Protein AF-A0A432EN69-F1 (afdb_monomer_lite)

Secondary structure (DSSP, 8-state):
-PPPPEEEEEE-SSEEEEEEE-TTS-EEEEEEEE---EEEETTEEE--HHHHHHHHHHHHHHHHHHS--TTHHHHHHHHH-TTTGGGSHHHHHHHHHHHHHHHHHHHHHHHHS---HHHHHHHHHHHHHHHHHHHHHTTT-HHHHHHHHHHHHHHHHHHHHHHHHHHHHHH-HHHHHHHHHHHHHHHHHHHHTT-S-HHHHHHHHHHHHHHHHHHHHHHHTTT--HHHHHHHHHHHHHHHHHHHHHT-HHHHHHHHHHHHHHHHHHHHHHHIIIIIS-HHHHHHHHHHHHHHHHHHHHHHHHHHHHHHHHT-

pLDDT: mean 85.53, std 11.56, range [39.28, 98.06]

Sequence (312 aa):
MTADPYLAIDQGTHASRAIVFDGSGNTVSLAQREVALRRIKTGRVEQDPDQILASVRECLLSVLANGPVAGSAALVTRVLGAGEYLSTPGGRFAQALLYAPLLVLIGRSALLYAPDAFLYLAVSSAVFLGLRAFSQQHREDKSWNMLADSLAYIAVFYVASSLETIAGPLIGSRFALSVFAITIAALTLDLTHRGDNATLNRIMTLFTGAVVALSFVLSDLGHAPFAAALMSMAAGAGLIGYGWMKKEKALMVFGLAPMGVASYDTVSKLWHFLFSNNWISLAVVGITAIIIASVLERHGAVLKLKLEQWRR

Radius of gyration: 38.29 Å; chains: 1; bounding box: 74×48×124 Å

Structure (mmCIF, N/CA/C/O backbone):
data_AF-A0A432EN69-F1
#
_entry.id   AF-A0A432EN69-F1
#
loop_
_atom_site.group_PDB
_atom_site.id
_atom_site.type_symbol
_atom_site.label_atom_id
_atom_site.label_alt_id
_atom_site.label_comp_id
_atom_site.label_asym_id
_atom_site.label_entity_id
_atom_site.label_seq_id
_atom_site.pdbx_PDB_ins_code
_atom_site.Cartn_x
_atom_site.Cartn_y
_atom_site.Cartn_z
_atom_site.occupancy
_atom_site.B_iso_or_equiv
_atom_site.auth_seq_id
_atom_site.auth_comp_id
_atom_site.auth_asym_id
_atom_site.auth_atom_id
_atom_site.pdbx_PDB_model_num
ATOM 1 N N . MET A 1 1 ? -40.538 -18.888 56.683 1.00 39.28 1 MET A N 1
ATOM 2 C CA . MET A 1 1 ? -39.835 -18.200 55.582 1.00 39.28 1 MET A CA 1
ATOM 3 C C . MET A 1 1 ? -40.678 -18.422 54.341 1.00 39.28 1 MET A C 1
ATOM 5 O O . MET A 1 1 ? -40.852 -19.571 53.961 1.00 39.28 1 MET A O 1
ATOM 9 N N . THR A 1 2 ? -41.326 -17.387 53.812 1.00 50.31 2 THR A N 1
ATOM 10 C CA . THR A 1 2 ? -42.065 -17.496 52.546 1.00 50.31 2 THR A CA 1
ATOM 11 C C . THR A 1 2 ? -41.034 -17.663 51.437 1.00 50.31 2 THR A C 1
ATOM 13 O O . THR A 1 2 ? -40.145 -16.827 51.324 1.00 50.31 2 THR A O 1
ATOM 16 N N . ALA A 1 3 ? -41.088 -18.774 50.708 1.00 60.88 3 ALA A N 1
ATOM 17 C CA . ALA A 1 3 ? -40.151 -19.071 49.631 1.00 60.88 3 ALA A CA 1
ATOM 18 C C . ALA A 1 3 ? -40.163 -17.972 48.555 1.00 60.88 3 ALA A C 1
ATOM 20 O O . ALA A 1 3 ? -41.215 -17.392 48.275 1.00 60.88 3 ALA A O 1
ATOM 21 N N . ASP A 1 4 ? -38.993 -17.698 47.975 1.00 72.50 4 ASP A N 1
ATOM 22 C CA . ASP A 1 4 ? -38.841 -16.681 46.937 1.00 72.50 4 ASP A CA 1
ATOM 23 C C . ASP A 1 4 ? -39.676 -17.046 45.694 1.00 72.50 4 ASP A C 1
ATOM 25 O O . ASP A 1 4 ? -39.704 -18.214 45.294 1.00 72.50 4 ASP A O 1
ATOM 29 N N . PRO A 1 5 ? -40.375 -16.078 45.075 1.00 76.25 5 PRO A N 1
ATOM 30 C CA . PRO A 1 5 ? -41.152 -16.329 43.869 1.00 76.25 5 PRO A CA 1
ATOM 31 C C . PRO A 1 5 ? -40.242 -16.593 42.661 1.00 76.25 5 PRO A C 1
ATOM 33 O O . PRO A 1 5 ? -39.196 -15.962 42.497 1.00 76.25 5 PRO A O 1
ATOM 36 N N . TYR A 1 6 ? -40.678 -17.480 41.767 1.00 80.88 6 TYR A N 1
ATOM 37 C CA . TYR A 1 6 ? -39.967 -17.818 40.531 1.00 80.88 6 TYR A CA 1
ATOM 38 C C . TYR A 1 6 ? -40.603 -17.119 39.333 1.00 80.88 6 TYR A C 1
ATOM 40 O O . TYR A 1 6 ? -41.819 -17.142 39.176 1.00 80.88 6 TYR A O 1
ATOM 48 N N . LEU A 1 7 ? -39.790 -16.537 38.453 1.00 84.75 7 LEU A N 1
ATOM 49 C CA . LEU A 1 7 ? -40.245 -15.942 37.197 1.00 84.75 7 LEU A CA 1
ATOM 50 C C . LEU A 1 7 ? -39.821 -16.827 36.022 1.00 84.75 7 LEU A C 1
ATOM 52 O O . LEU A 1 7 ? -38.630 -17.057 35.817 1.00 84.75 7 LEU A O 1
ATOM 56 N N . ALA A 1 8 ? -40.788 -17.268 35.225 1.00 87.94 8 ALA A N 1
ATOM 57 C CA . ALA A 1 8 ? -40.564 -17.972 33.971 1.00 87.94 8 ALA A CA 1
ATOM 58 C C . ALA A 1 8 ? -40.888 -17.059 32.782 1.00 87.94 8 ALA A C 1
ATOM 60 O O . ALA A 1 8 ? -41.925 -16.392 32.765 1.00 87.94 8 ALA A O 1
ATOM 61 N N . ILE A 1 9 ? -40.011 -17.061 31.778 1.00 92.88 9 ILE A N 1
ATOM 62 C CA . ILE A 1 9 ? -40.254 -16.445 30.472 1.00 92.88 9 ILE A CA 1
ATOM 63 C C . ILE A 1 9 ? -40.457 -17.582 29.476 1.00 92.88 9 ILE A C 1
ATOM 65 O O . ILE A 1 9 ? -39.573 -18.417 29.304 1.00 92.88 9 ILE A O 1
ATOM 69 N N . ASP A 1 10 ? -41.614 -17.598 28.829 1.00 93.69 10 ASP A N 1
ATOM 70 C CA . ASP A 1 10 ? -41.968 -18.576 27.803 1.00 93.69 10 ASP A CA 1
ATOM 71 C C . ASP A 1 10 ? -42.122 -17.835 26.470 1.00 93.69 10 ASP A C 1
ATOM 73 O O . ASP A 1 10 ? -43.083 -17.091 26.256 1.00 93.69 10 ASP A O 1
ATOM 77 N N . GLN A 1 11 ? -41.115 -17.970 25.602 1.00 94.00 11 GLN A N 1
ATOM 78 C CA . GLN A 1 11 ? -41.119 -17.382 24.266 1.00 94.00 11 GLN A CA 1
ATOM 79 C C . GLN A 1 11 ? -41.598 -18.432 23.263 1.00 94.00 11 GLN A C 1
ATOM 81 O O . GLN A 1 11 ? -40.837 -19.282 22.807 1.00 94.00 11 GLN A O 1
ATOM 86 N N . GLY A 1 12 ? -42.882 -18.353 22.922 1.00 90.44 12 GLY A N 1
ATOM 87 C CA . GLY A 1 12 ? -43.515 -19.202 21.924 1.00 90.44 12 GLY A CA 1
ATOM 88 C C . GLY A 1 12 ? -43.522 -18.573 20.531 1.00 90.44 12 GLY A C 1
ATOM 89 O O . GLY A 1 12 ? -43.315 -17.375 20.343 1.00 90.44 12 GLY A O 1
ATOM 90 N N . THR A 1 13 ? -43.853 -19.380 19.524 1.00 87.25 13 THR A N 1
ATOM 91 C CA . THR A 1 13 ? -43.875 -18.954 18.112 1.00 87.25 13 THR A CA 1
ATOM 92 C C . THR A 1 13 ? -44.859 -17.817 17.824 1.00 87.25 13 THR A C 1
ATOM 94 O O . THR A 1 13 ? -44.642 -17.044 16.902 1.00 87.25 13 THR A O 1
ATOM 97 N N . HIS A 1 14 ? -45.937 -17.692 18.597 1.00 89.38 14 HIS A N 1
ATOM 98 C CA . HIS A 1 14 ? -46.982 -16.686 18.364 1.00 89.38 14 HIS A CA 1
ATOM 99 C C . HIS A 1 14 ? -47.111 -15.657 19.485 1.00 89.38 14 HIS A C 1
ATOM 101 O O . HIS A 1 14 ? -47.822 -14.667 19.329 1.00 89.38 14 HIS A O 1
ATOM 107 N N . ALA A 1 15 ? -46.459 -15.887 20.622 1.00 93.50 15 ALA A N 1
ATOM 108 C CA . ALA A 1 15 ? -46.573 -15.014 21.773 1.00 93.50 15 ALA A CA 1
ATOM 109 C C . ALA A 1 15 ? -45.404 -15.203 22.734 1.00 93.50 15 ALA A C 1
ATOM 111 O O . ALA A 1 15 ? -44.900 -16.312 22.910 1.00 93.50 15 ALA A O 1
ATOM 112 N N . SER A 1 16 ? -45.056 -14.117 23.407 1.00 95.69 16 SER A N 1
ATOM 113 C CA . SER A 1 16 ? -44.208 -14.121 24.590 1.00 95.69 16 SER A CA 1
ATOM 114 C C . SER A 1 16 ? -45.084 -14.131 25.835 1.00 95.69 16 SER A C 1
ATOM 116 O O . SER A 1 16 ? -46.144 -13.498 25.867 1.00 95.69 16 SER A O 1
ATOM 118 N N . ARG A 1 17 ? -44.644 -14.845 26.867 1.00 95.31 17 ARG A N 1
ATOM 119 C CA . ARG A 1 17 ? -45.302 -14.915 28.170 1.00 95.31 17 ARG A CA 1
ATOM 120 C C . ARG A 1 17 ? -44.299 -14.698 29.286 1.00 95.31 17 ARG A C 1
ATOM 122 O O . ARG A 1 17 ? -43.148 -15.120 29.197 1.00 95.31 17 ARG A O 1
ATOM 129 N N . ALA A 1 18 ? -44.775 -14.084 30.358 1.00 92.81 18 ALA A N 1
ATOM 130 C CA . ALA A 1 18 ? -44.092 -14.050 31.639 1.00 92.81 18 ALA A CA 1
ATOM 131 C C . ALA A 1 18 ? -45.047 -14.592 32.700 1.00 92.81 18 ALA A C 1
ATOM 133 O O . ALA A 1 18 ? -46.222 -14.217 32.713 1.00 92.81 18 ALA A O 1
ATOM 134 N N . ILE A 1 19 ? -44.556 -15.481 33.560 1.00 90.56 19 ILE A N 1
ATOM 135 C CA . ILE A 1 19 ? -45.350 -16.139 34.599 1.00 90.56 19 ILE A CA 1
ATOM 136 C C . ILE A 1 19 ? -44.567 -16.104 35.907 1.00 90.56 19 ILE A C 1
ATOM 138 O O . ILE A 1 19 ? -43.404 -16.500 35.943 1.00 90.56 19 ILE A O 1
ATOM 142 N N . VAL A 1 20 ? -45.202 -15.634 36.975 1.00 87.00 20 VAL A N 1
ATOM 143 C CA . VAL A 1 20 ? -44.657 -15.649 38.333 1.00 87.00 20 VAL A CA 1
ATOM 144 C C . VAL A 1 20 ? -45.311 -16.788 39.100 1.00 87.00 20 VAL A C 1
ATOM 146 O O . VAL A 1 20 ? -46.539 -16.860 39.153 1.00 87.00 20 VAL A O 1
ATOM 149 N N . PHE A 1 21 ? -44.502 -17.642 39.714 1.00 85.12 21 PHE A N 1
ATOM 150 C CA . PHE A 1 21 ? -44.931 -18.740 40.569 1.00 85.12 21 PHE A CA 1
ATOM 151 C C . PHE A 1 21 ? -44.547 -18.477 42.025 1.00 85.12 21 PHE A C 1
ATOM 153 O O . PHE A 1 21 ? -43.498 -17.888 42.294 1.00 85.12 21 PHE A O 1
ATOM 160 N N . ASP A 1 22 ? -45.373 -18.929 42.966 1.00 83.56 22 ASP A N 1
ATOM 161 C CA . ASP A 1 22 ? -44.978 -19.015 44.372 1.00 83.56 22 ASP A CA 1
ATOM 162 C C . ASP A 1 22 ? -44.059 -20.229 44.609 1.00 83.56 22 ASP A C 1
ATOM 164 O O . ASP A 1 22 ? -43.862 -21.074 43.732 1.00 83.56 22 ASP A O 1
ATOM 168 N N . GLY A 1 23 ? -43.498 -20.350 45.814 1.00 78.31 23 GLY A N 1
ATOM 169 C CA . GLY A 1 23 ? -42.649 -21.495 46.156 1.00 78.31 23 GLY A CA 1
ATOM 170 C C . GLY A 1 23 ? -43.369 -22.844 46.260 1.00 78.31 23 GLY A C 1
ATOM 171 O O . GLY A 1 23 ? -42.707 -23.855 46.470 1.00 78.31 23 GLY A O 1
ATOM 172 N N . SER A 1 24 ? -44.699 -22.877 46.121 1.00 84.44 24 SER A N 1
ATOM 173 C CA . SER A 1 24 ? -45.491 -24.109 45.992 1.00 84.44 24 SER A CA 1
ATOM 174 C C . SER A 1 24 ? -45.801 -24.447 44.525 1.00 84.44 24 SER A C 1
ATOM 176 O O . SER A 1 24 ? -46.437 -25.464 44.257 1.00 84.44 24 SER A O 1
ATOM 178 N N . GLY A 1 25 ? -45.346 -23.620 43.575 1.00 82.81 25 GLY A N 1
ATOM 179 C CA . GLY A 1 25 ? -45.582 -23.787 42.143 1.00 82.81 25 GLY A CA 1
ATOM 180 C C . GLY A 1 25 ? -46.929 -23.247 41.652 1.00 82.81 25 GLY A C 1
ATOM 181 O O . GLY A 1 25 ? -47.278 -23.481 40.494 1.00 82.81 25 GLY A O 1
ATOM 182 N N . ASN A 1 26 ? -47.692 -22.519 42.474 1.00 86.62 26 ASN A N 1
ATOM 183 C CA . ASN A 1 26 ? -48.941 -21.902 42.022 1.00 86.62 26 ASN A CA 1
ATOM 184 C C . ASN A 1 26 ? -48.651 -20.641 41.210 1.00 86.62 26 ASN A C 1
ATOM 186 O O . ASN A 1 26 ? -47.754 -19.870 41.547 1.00 86.62 26 ASN A O 1
ATOM 190 N N . THR A 1 27 ? -49.436 -20.397 40.159 1.00 89.12 27 THR A N 1
ATOM 191 C CA . THR A 1 27 ? -49.326 -19.161 39.373 1.00 89.12 27 THR A CA 1
ATOM 192 C C . THR A 1 27 ? -49.878 -17.975 40.156 1.00 89.12 27 THR A C 1
ATOM 194 O O . THR A 1 27 ? -51.045 -17.953 40.535 1.00 89.12 27 THR A O 1
ATOM 197 N N . VAL A 1 28 ? -49.029 -16.972 40.349 1.00 87.00 28 VAL A N 1
ATOM 198 C CA . VAL A 1 28 ? -49.320 -15.740 41.086 1.00 87.00 28 VAL A CA 1
ATOM 199 C C . VAL A 1 28 ? -49.651 -14.587 40.136 1.00 87.00 28 VAL A C 1
ATOM 201 O O . VAL A 1 28 ? -50.516 -13.770 40.430 1.00 87.00 28 VAL A O 1
ATOM 204 N N . SER A 1 29 ? -48.958 -14.497 39.000 1.00 86.81 29 SER A N 1
ATOM 205 C CA . SER A 1 29 ? -49.166 -13.447 37.996 1.00 86.81 29 SER A CA 1
ATOM 206 C C . SER A 1 29 ? -48.772 -13.963 36.618 1.00 86.81 29 SER A C 1
ATOM 208 O O . SER A 1 29 ? -47.817 -14.729 36.496 1.00 86.81 29 SER A O 1
ATOM 210 N N . LEU A 1 30 ? -49.499 -13.557 35.579 1.00 91.31 30 LEU A N 1
ATOM 211 C CA . LEU A 1 30 ? -49.244 -13.964 34.201 1.00 91.31 30 LEU A CA 1
ATOM 212 C C . LEU A 1 30 ? -49.532 -12.809 33.245 1.00 91.31 30 LEU A C 1
ATOM 214 O O . LEU A 1 30 ? -50.542 -12.120 33.371 1.00 91.31 30 LEU A O 1
ATOM 218 N N . ALA A 1 31 ? -48.659 -12.630 32.259 1.00 92.62 31 ALA A N 1
ATOM 219 C CA . ALA A 1 31 ? -48.874 -11.715 31.150 1.00 92.62 31 ALA A CA 1
ATOM 220 C C . ALA A 1 31 ? -48.469 -12.373 29.835 1.00 92.62 31 ALA A C 1
ATOM 222 O O . ALA A 1 31 ? -47.518 -13.152 29.783 1.00 92.62 31 ALA A O 1
ATOM 223 N N . GLN A 1 32 ? -49.166 -12.010 28.762 1.00 95.38 32 GLN A N 1
ATOM 224 C CA . GLN A 1 32 ? -48.921 -12.509 27.415 1.00 95.38 32 GLN A CA 1
ATOM 225 C C . GLN A 1 32 ? -48.983 -11.359 26.406 1.00 95.38 32 GLN A C 1
ATOM 227 O O . GLN A 1 32 ? -49.851 -10.488 26.503 1.00 95.38 32 GLN A O 1
ATOM 232 N N . ARG A 1 33 ? -48.090 -11.387 25.415 1.00 94.88 33 ARG A N 1
ATOM 233 C CA . ARG A 1 33 ? -48.077 -10.476 24.268 1.00 94.88 33 ARG A CA 1
ATOM 234 C C . ARG A 1 33 ? -47.863 -11.258 22.987 1.00 94.88 33 ARG A C 1
ATOM 236 O O . ARG A 1 33 ? -46.968 -12.093 22.914 1.00 94.88 33 ARG A O 1
ATOM 243 N N . GLU A 1 34 ? -48.698 -10.997 21.992 1.00 94.38 34 GLU A N 1
ATOM 244 C CA . GLU A 1 34 ? -48.578 -11.634 20.684 1.00 94.38 34 GLU A CA 1
ATOM 245 C C . GLU A 1 34 ? -47.365 -11.101 19.922 1.00 94.38 34 GLU A C 1
ATOM 247 O O . GLU A 1 34 ? -47.021 -9.920 20.003 1.00 94.38 34 GLU A O 1
ATOM 252 N N . VAL A 1 35 ? -46.730 -11.987 19.160 1.00 91.94 35 VAL A N 1
ATOM 253 C CA . VAL A 1 35 ? -45.628 -11.655 18.259 1.00 91.94 35 VAL A CA 1
ATOM 254 C C . VAL A 1 35 ? -46.082 -11.964 16.843 1.00 91.94 35 VAL A C 1
ATOM 256 O O . VAL A 1 35 ? -46.512 -13.081 16.541 1.00 91.94 35 VAL A O 1
ATOM 259 N N . ALA A 1 36 ? -45.989 -10.969 15.965 1.00 88.38 36 ALA A N 1
ATOM 260 C CA . ALA A 1 36 ? -46.417 -11.133 14.589 1.00 88.38 36 ALA A CA 1
ATOM 261 C C . ALA A 1 36 ? -45.488 -12.098 13.839 1.00 88.38 36 ALA A C 1
ATOM 263 O O . ALA A 1 36 ? -44.264 -12.065 13.972 1.00 88.38 36 ALA A O 1
ATOM 264 N N . LEU A 1 37 ? -46.088 -12.942 13.001 1.00 88.88 37 LEU A N 1
ATOM 265 C CA 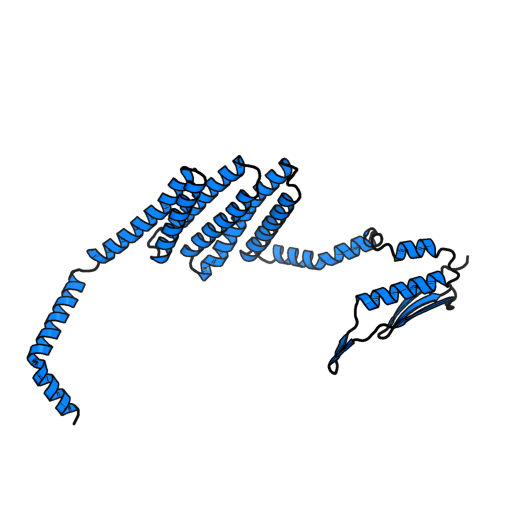. LEU A 1 37 ? -45.360 -13.764 12.044 1.00 88.88 37 LEU A CA 1
ATOM 266 C C . LEU A 1 37 ? -45.382 -13.090 10.679 1.00 88.88 37 LEU A C 1
ATOM 268 O O . LEU A 1 37 ? -46.449 -12.864 10.102 1.00 88.88 37 LEU A O 1
ATOM 272 N N . ARG A 1 38 ? -44.206 -12.847 10.109 1.00 88.38 38 ARG A N 1
ATOM 273 C CA . ARG A 1 38 ? -44.084 -12.361 8.740 1.00 88.38 38 ARG A CA 1
ATOM 274 C C . ARG A 1 38 ? -44.003 -13.548 7.786 1.00 88.38 38 ARG A C 1
ATOM 276 O O . ARG A 1 38 ? -43.014 -14.278 7.753 1.00 88.38 38 ARG A O 1
ATOM 283 N N . ARG A 1 39 ? -45.053 -13.746 6.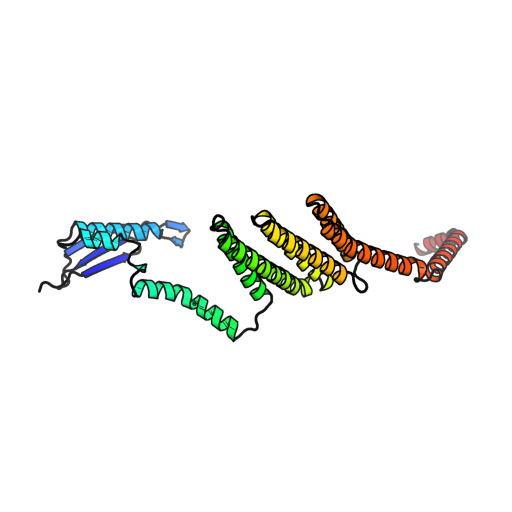986 1.00 88.62 39 ARG A N 1
ATOM 284 C CA . ARG A 1 39 ? -45.093 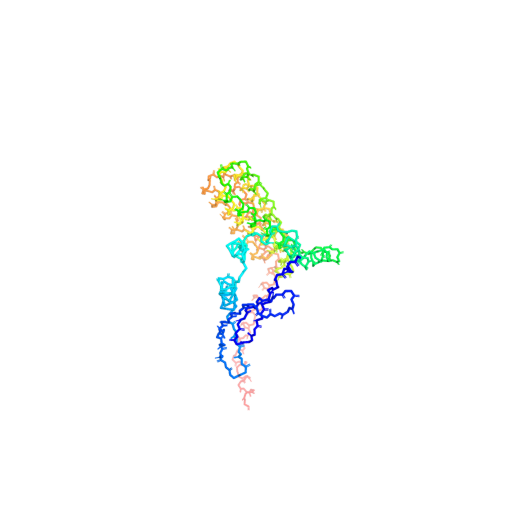-14.766 5.925 1.00 88.62 39 ARG A CA 1
ATOM 285 C C . ARG A 1 39 ? -44.688 -14.122 4.603 1.00 88.62 39 ARG A C 1
ATOM 287 O O . ARG A 1 39 ? -45.418 -13.288 4.083 1.00 88.62 39 ARG A O 1
ATOM 294 N N . ILE A 1 40 ? -43.515 -14.479 4.082 1.00 84.88 40 ILE A N 1
ATOM 295 C CA . ILE A 1 40 ? -42.943 -13.819 2.893 1.00 84.88 40 ILE A CA 1
ATOM 296 C C . ILE A 1 40 ? -43.299 -14.583 1.611 1.00 84.88 40 ILE A C 1
ATOM 298 O O . ILE A 1 40 ? -43.686 -13.980 0.614 1.00 84.88 40 ILE A O 1
ATOM 302 N N . LYS A 1 41 ? -43.168 -15.913 1.629 1.00 82.19 41 LYS A N 1
ATOM 303 C CA . LYS A 1 41 ? -43.501 -16.835 0.527 1.00 82.19 41 LYS A CA 1
ATOM 304 C C . LYS A 1 41 ? -43.973 -18.164 1.117 1.00 82.19 41 LYS A C 1
ATOM 306 O O . LYS A 1 41 ? -43.797 -18.407 2.313 1.00 82.19 41 LYS A O 1
ATOM 311 N N . THR A 1 42 ? -44.541 -19.038 0.293 1.00 82.62 42 THR A N 1
ATOM 312 C CA . THR A 1 42 ? -44.912 -20.403 0.687 1.00 82.62 42 THR A CA 1
ATOM 313 C C . THR A 1 42 ? -43.720 -21.101 1.353 1.00 82.62 42 THR A C 1
ATOM 315 O O . THR A 1 42 ? -42.658 -21.224 0.753 1.00 82.62 42 THR A O 1
ATOM 318 N N . GLY A 1 43 ? -43.877 -21.501 2.619 1.00 85.44 43 GLY A N 1
ATOM 319 C CA . GLY A 1 43 ? -42.843 -22.197 3.396 1.00 85.44 43 GLY A CA 1
ATOM 320 C C . GLY A 1 43 ? -41.821 -21.322 4.141 1.00 85.44 43 GLY A C 1
ATOM 321 O O . GLY A 1 43 ? -41.000 -21.881 4.860 1.00 85.44 43 GLY A O 1
ATOM 322 N N . ARG A 1 44 ? -41.861 -19.983 4.036 1.00 88.00 44 ARG A N 1
ATOM 323 C CA . ARG A 1 44 ? -40.942 -19.087 4.771 1.00 88.00 44 ARG A CA 1
ATOM 324 C C . ARG A 1 44 ? -41.694 -18.182 5.745 1.00 88.00 44 ARG A C 1
ATOM 326 O O . ARG A 1 44 ? -42.485 -17.329 5.330 1.00 88.00 44 ARG A O 1
ATOM 333 N N . VAL A 1 45 ? -41.413 -18.375 7.030 1.00 90.00 45 VAL A N 1
ATOM 334 C CA . VAL A 1 45 ? -41.960 -17.606 8.151 1.00 90.00 45 VAL A CA 1
ATOM 335 C C . VAL A 1 45 ? -40.796 -16.995 8.918 1.00 90.00 45 VAL A C 1
ATOM 337 O O . VAL A 1 45 ? -39.858 -17.704 9.268 1.00 90.00 45 VAL A O 1
ATOM 340 N N . GLU A 1 46 ? -40.858 -15.693 9.159 1.00 91.44 46 GLU A N 1
ATOM 341 C CA . GLU A 1 46 ? -39.859 -14.954 9.931 1.00 91.44 46 GLU A CA 1
ATOM 342 C C . GLU A 1 46 ? -40.532 -14.193 11.072 1.00 91.44 46 GLU A C 1
ATOM 344 O O . GLU A 1 46 ? -41.715 -13.846 10.993 1.00 91.44 46 GLU A O 1
ATOM 349 N N . GLN A 1 47 ? -39.767 -13.926 12.125 1.00 91.31 47 GLN A N 1
ATOM 350 C CA . GLN A 1 47 ? -40.152 -13.057 13.232 1.00 91.31 47 GLN A CA 1
ATOM 351 C C . GLN A 1 47 ? -39.152 -11.913 13.335 1.00 91.31 47 GLN A C 1
ATOM 353 O O . GLN A 1 47 ? -37.969 -12.093 13.047 1.00 91.31 47 GLN A O 1
ATOM 358 N N . ASP A 1 48 ? -39.639 -10.749 13.744 1.00 89.62 48 ASP A N 1
ATOM 359 C CA . ASP A 1 48 ? -38.790 -9.602 14.031 1.00 89.62 48 ASP A CA 1
ATOM 360 C C . ASP A 1 48 ? -38.161 -9.770 15.433 1.00 89.62 48 ASP A C 1
ATOM 362 O O . ASP A 1 48 ? -38.903 -9.865 16.420 1.00 89.62 48 ASP A O 1
ATOM 366 N N . PRO A 1 49 ? -36.819 -9.841 15.554 1.00 89.88 49 PRO A N 1
ATOM 367 C CA . PRO A 1 49 ? -36.152 -9.999 16.845 1.00 89.88 49 PRO A CA 1
ATOM 368 C C . PRO A 1 49 ? -36.410 -8.825 17.799 1.00 89.88 49 PRO A C 1
ATOM 370 O O . PRO A 1 49 ? -36.520 -9.052 19.008 1.00 89.88 49 PRO A O 1
ATOM 373 N N . ASP A 1 50 ? -36.574 -7.601 17.287 1.00 89.06 50 ASP A N 1
ATOM 374 C CA . ASP A 1 50 ? -36.867 -6.430 18.118 1.00 89.06 50 ASP A CA 1
ATOM 375 C C . ASP A 1 50 ? -38.289 -6.513 18.679 1.00 89.06 50 ASP A C 1
ATOM 377 O O . ASP A 1 50 ? -38.520 -6.214 19.854 1.00 89.06 50 ASP A O 1
ATOM 381 N N . GLN A 1 51 ? -39.237 -7.019 17.882 1.00 88.94 51 GLN A N 1
ATOM 382 C CA . GLN A 1 51 ? -40.605 -7.266 18.338 1.00 88.94 51 GLN A CA 1
ATOM 383 C C . GLN A 1 51 ? -40.664 -8.378 19.396 1.00 88.94 51 GLN A C 1
ATOM 385 O O . GLN A 1 51 ? -41.388 -8.243 20.386 1.00 88.94 51 GLN A O 1
ATOM 390 N N . ILE A 1 52 ? -39.893 -9.460 19.228 1.00 91.06 52 ILE A N 1
ATOM 391 C CA . ILE A 1 52 ? -39.791 -10.519 20.244 1.00 91.06 52 ILE A CA 1
ATOM 392 C C . ILE A 1 52 ? -39.277 -9.918 21.555 1.00 91.06 52 ILE A C 1
ATOM 394 O O . ILE A 1 52 ? -39.926 -10.064 22.593 1.00 91.06 52 ILE A O 1
ATOM 398 N N . LEU A 1 53 ? -38.161 -9.188 21.515 1.00 90.31 53 LEU A N 1
ATOM 399 C CA . LEU A 1 53 ? -37.564 -8.605 22.715 1.00 90.31 53 LEU A CA 1
ATOM 400 C C . LEU A 1 53 ? -38.496 -7.588 23.394 1.00 90.31 53 LEU A C 1
ATOM 402 O O . LEU A 1 53 ? -38.632 -7.605 24.622 1.00 90.31 53 LEU A O 1
ATOM 406 N N . ALA A 1 54 ? -39.164 -6.736 22.612 1.00 88.12 54 ALA A N 1
ATOM 407 C CA . ALA A 1 54 ? -40.153 -5.789 23.116 1.00 88.12 54 ALA A CA 1
ATOM 408 C C . ALA A 1 54 ? -41.323 -6.511 23.803 1.00 88.12 54 ALA A C 1
ATOM 410 O O . ALA A 1 54 ? -41.664 -6.178 24.938 1.00 88.12 54 ALA A O 1
ATOM 411 N N . SER A 1 55 ? -41.868 -7.561 23.178 1.00 92.88 55 SER A N 1
ATOM 412 C CA . SER A 1 55 ? -42.992 -8.327 23.732 1.00 92.88 55 SER A CA 1
ATOM 413 C C . SER A 1 55 ? -42.646 -9.017 25.060 1.00 92.88 55 SER A C 1
ATOM 415 O O . SER A 1 55 ? -43.446 -8.988 25.995 1.00 92.88 55 SER A O 1
ATOM 417 N N . VAL A 1 56 ? -41.431 -9.569 25.192 1.00 91.25 56 VAL A N 1
ATOM 418 C CA . VAL A 1 56 ? -40.940 -10.152 26.452 1.00 91.25 56 VAL A CA 1
ATOM 419 C C . VAL A 1 56 ? -40.826 -9.075 27.530 1.00 91.25 56 VAL A C 1
ATOM 421 O O . VAL A 1 56 ? -41.308 -9.276 28.645 1.00 91.25 56 VAL A O 1
ATOM 424 N N . ARG A 1 57 ? -40.240 -7.912 27.210 1.00 88.56 57 ARG A N 1
ATOM 425 C CA . ARG A 1 57 ? -40.128 -6.788 28.157 1.00 88.56 57 ARG A CA 1
ATOM 426 C C . ARG A 1 57 ? -41.493 -6.305 28.634 1.00 88.56 57 ARG A C 1
ATOM 428 O O . ARG A 1 57 ? -41.672 -6.092 29.829 1.00 88.56 57 ARG A O 1
ATOM 435 N N . GLU A 1 58 ? -42.460 -6.176 27.736 1.00 88.19 58 GLU A N 1
ATOM 436 C CA . GLU A 1 58 ? -43.822 -5.786 28.097 1.00 88.19 58 GLU A CA 1
ATOM 437 C C . GLU A 1 58 ? -44.504 -6.808 29.011 1.00 88.19 58 GLU A C 1
ATOM 439 O O . GLU A 1 58 ? -45.137 -6.419 29.997 1.00 88.19 58 GLU A O 1
ATOM 444 N N . CYS A 1 59 ? -44.361 -8.106 28.724 1.00 90.69 59 CYS A N 1
ATOM 445 C CA . CYS A 1 59 ? -44.868 -9.169 29.592 1.00 90.69 59 CYS A CA 1
ATOM 446 C C . CYS A 1 59 ? -44.252 -9.087 30.989 1.00 90.69 59 CYS A C 1
ATOM 448 O O . CYS A 1 59 ? -44.984 -9.140 31.975 1.00 90.69 59 CYS A O 1
ATOM 450 N N . LEU A 1 60 ? -42.932 -8.905 31.071 1.00 87.81 60 LEU A N 1
ATOM 451 C CA . LEU A 1 60 ? -42.203 -8.758 32.331 1.00 87.81 60 LEU A CA 1
ATOM 452 C C . LEU A 1 60 ? -42.705 -7.564 33.145 1.00 87.81 60 LEU A C 1
ATOM 454 O O . LEU A 1 60 ? -43.040 -7.717 34.317 1.00 87.81 60 LEU A O 1
ATOM 458 N N . LEU A 1 61 ? -42.817 -6.391 32.520 1.00 85.12 61 LEU A N 1
ATOM 459 C CA . LEU A 1 61 ? -43.347 -5.198 33.182 1.00 85.12 61 LEU A CA 1
ATOM 460 C C . LEU A 1 61 ? -44.781 -5.418 33.672 1.00 85.12 61 LEU A C 1
ATOM 462 O O . LEU A 1 61 ? -45.116 -5.022 34.785 1.00 85.12 61 LEU A O 1
ATOM 466 N N . SER A 1 62 ? -45.602 -6.104 32.877 1.00 85.50 62 SER A N 1
ATOM 467 C CA . SER A 1 62 ? -46.999 -6.385 33.216 1.00 85.50 62 SER A CA 1
ATOM 468 C C . SER A 1 62 ? -47.131 -7.329 34.417 1.00 85.50 62 SER A C 1
ATOM 470 O O . SER A 1 62 ? -47.929 -7.054 35.312 1.00 85.50 62 SER A O 1
ATOM 472 N N . VAL A 1 63 ? -46.343 -8.411 34.497 1.00 85.81 63 VAL A N 1
ATOM 473 C CA . VAL A 1 63 ? -46.403 -9.308 35.670 1.00 85.81 63 VAL A CA 1
ATOM 474 C C . VAL A 1 63 ? -45.829 -8.677 36.931 1.00 85.81 63 VAL A C 1
ATOM 476 O O . VAL A 1 63 ? -46.337 -8.951 38.017 1.00 85.81 63 VAL A O 1
ATOM 479 N N . LEU A 1 64 ? -44.815 -7.816 36.798 1.00 78.31 64 LEU A N 1
ATOM 480 C CA . LEU A 1 64 ? -44.209 -7.099 37.924 1.00 78.31 64 LEU A CA 1
ATOM 481 C C . LEU A 1 64 ? -45.105 -5.971 38.451 1.00 78.31 64 LEU A C 1
ATOM 483 O O . LEU A 1 64 ? -45.085 -5.700 39.651 1.00 78.31 64 LEU A O 1
ATOM 487 N N . ALA A 1 65 ? -45.898 -5.339 37.581 1.00 75.94 65 ALA A N 1
ATOM 488 C CA . ALA A 1 65 ? -46.885 -4.334 37.969 1.00 75.94 65 ALA A CA 1
ATOM 489 C C . ALA A 1 65 ? -48.113 -4.948 38.663 1.00 75.94 65 ALA A C 1
ATOM 491 O O . ALA A 1 65 ? -48.650 -4.350 39.590 1.00 75.94 65 ALA A O 1
ATOM 492 N N . ASN A 1 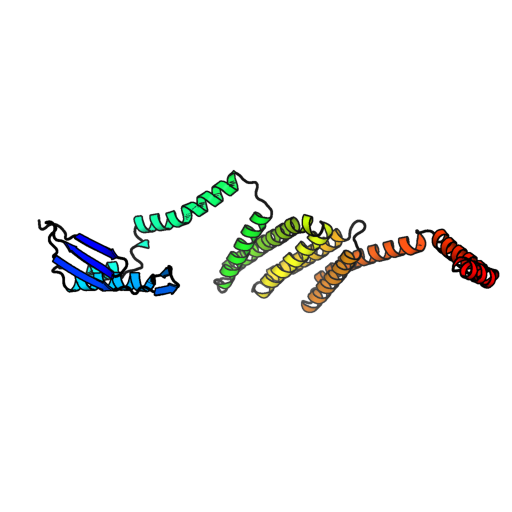66 ? -48.542 -6.138 38.228 1.00 71.38 66 ASN A N 1
ATOM 493 C CA . ASN A 1 66 ? -49.781 -6.768 38.699 1.00 71.38 66 ASN A CA 1
ATOM 494 C C . ASN A 1 66 ? -49.573 -7.831 39.794 1.00 71.38 66 ASN A C 1
ATOM 496 O O . ASN A 1 66 ? -50.543 -8.300 40.383 1.00 71.38 66 ASN A O 1
ATOM 500 N N . GLY A 1 67 ? -48.332 -8.257 40.047 1.00 65.75 67 GLY A N 1
ATOM 501 C CA . GLY A 1 67 ? -48.014 -9.285 41.039 1.00 65.75 67 GLY A CA 1
ATOM 502 C C . GLY A 1 67 ? -47.812 -8.726 42.458 1.00 65.75 67 GLY A C 1
ATOM 503 O O . GLY A 1 67 ? -47.373 -7.589 42.614 1.00 65.75 67 GLY A O 1
ATOM 504 N N . PRO A 1 68 ? -48.020 -9.536 43.513 1.00 58.62 68 PRO A N 1
ATOM 505 C CA . PRO A 1 68 ? -47.821 -9.167 44.920 1.00 58.62 68 PRO A CA 1
ATOM 506 C C . PRO A 1 68 ? -46.335 -9.094 45.325 1.00 58.62 68 PRO A C 1
ATOM 508 O O . PRO A 1 68 ? -45.992 -9.227 46.499 1.00 58.62 68 PRO A O 1
ATOM 511 N N . VAL A 1 69 ? -45.426 -8.909 44.363 1.00 59.19 69 VAL A N 1
ATOM 512 C CA . VAL A 1 69 ? -43.981 -8.902 44.599 1.00 59.19 69 VAL A CA 1
ATOM 513 C C . VAL A 1 69 ? -43.600 -7.541 45.179 1.00 59.19 69 VAL A C 1
ATOM 515 O O . VAL A 1 69 ? -43.244 -6.615 44.457 1.00 59.19 69 VAL A O 1
ATOM 518 N N . ALA A 1 70 ? -43.708 -7.400 46.500 1.00 48.59 70 ALA A N 1
ATOM 519 C CA . ALA A 1 70 ? -43.232 -6.237 47.243 1.00 48.59 70 ALA A CA 1
ATOM 520 C C . ALA A 1 70 ? -41.730 -6.015 46.951 1.00 48.59 70 ALA A C 1
ATOM 522 O O . ALA A 1 70 ? -40.864 -6.661 47.532 1.00 48.59 70 ALA A O 1
ATOM 523 N N . GLY A 1 71 ? -41.433 -5.152 45.975 1.00 53.78 71 GLY A N 1
ATOM 524 C CA . GLY A 1 71 ? -40.092 -4.963 45.407 1.00 53.78 71 GLY A CA 1
ATOM 525 C C . GLY A 1 71 ? -40.061 -4.571 43.920 1.00 53.78 71 GLY A C 1
ATOM 526 O O . GLY A 1 71 ? -38.980 -4.296 43.392 1.00 53.78 71 GLY A O 1
ATOM 527 N N . SER A 1 72 ? -41.222 -4.502 43.251 1.00 53.09 72 SER A N 1
ATOM 528 C CA . SER A 1 72 ? -41.378 -4.296 41.800 1.00 53.09 72 SER A CA 1
ATOM 529 C C . SER A 1 72 ? -40.547 -3.155 41.203 1.00 53.09 72 SER A C 1
ATOM 531 O O . SER A 1 72 ? -40.037 -3.303 40.100 1.00 53.09 72 SER A O 1
ATOM 533 N N . ALA A 1 73 ? -40.331 -2.043 41.913 1.00 50.06 73 ALA A N 1
ATOM 534 C CA . ALA A 1 73 ? -39.565 -0.916 41.374 1.00 50.06 73 ALA A CA 1
ATOM 535 C C . ALA A 1 73 ? -38.063 -1.224 41.203 1.00 50.06 73 ALA A C 1
ATOM 537 O O . ALA A 1 73 ? -37.487 -0.910 40.168 1.00 50.06 73 ALA A O 1
ATOM 538 N N . ALA A 1 74 ? -37.416 -1.873 42.177 1.00 50.25 74 ALA A N 1
ATOM 539 C CA . ALA A 1 74 ? -35.976 -2.152 42.114 1.00 50.25 74 ALA A CA 1
ATOM 540 C C . ALA A 1 74 ? -35.636 -3.256 41.097 1.00 50.25 74 ALA A C 1
ATOM 542 O O . ALA A 1 74 ? -34.603 -3.195 40.425 1.00 50.25 74 ALA A O 1
ATOM 543 N N . LEU A 1 75 ? -36.522 -4.246 40.950 1.00 53.59 75 LEU A N 1
ATOM 544 C CA . LEU A 1 75 ? -36.353 -5.331 39.984 1.00 53.59 75 LEU A CA 1
ATOM 545 C C . LEU A 1 75 ? -36.615 -4.855 38.546 1.00 53.59 75 LEU A C 1
ATOM 547 O O . LEU A 1 75 ? -35.847 -5.199 37.651 1.00 53.59 75 LEU A O 1
ATOM 551 N N . VAL A 1 76 ? -37.631 -4.007 38.330 1.00 54.69 76 VAL A N 1
ATOM 552 C CA . VAL A 1 76 ? -37.894 -3.371 37.026 1.00 54.69 76 VAL A CA 1
ATOM 553 C C . VAL A 1 76 ? -36.706 -2.509 36.590 1.00 54.69 76 VAL A C 1
ATOM 555 O O . VAL A 1 76 ? -36.267 -2.621 35.447 1.00 54.69 76 VAL A O 1
ATOM 558 N N . THR A 1 77 ? -36.117 -1.726 37.499 1.00 53.78 77 THR A N 1
ATOM 559 C CA . THR A 1 77 ? -34.922 -0.920 37.197 1.00 53.78 77 THR A CA 1
ATOM 560 C C . THR A 1 77 ? -33.712 -1.791 36.835 1.00 53.78 77 THR A C 1
ATOM 562 O O . THR A 1 77 ? -32.984 -1.456 35.905 1.00 53.78 77 THR A O 1
ATOM 565 N N . ARG A 1 78 ? -33.530 -2.952 37.484 1.00 55.12 78 ARG A N 1
ATOM 566 C CA . ARG A 1 78 ? -32.471 -3.922 37.132 1.00 55.12 78 ARG A CA 1
ATOM 567 C C . ARG A 1 78 ? -32.699 -4.629 35.796 1.00 55.12 78 ARG A C 1
ATOM 569 O O . ARG A 1 78 ? -31.745 -4.852 35.062 1.00 55.12 78 ARG A O 1
ATOM 576 N N . VAL A 1 79 ? -33.944 -4.977 35.468 1.00 55.78 79 VAL A N 1
ATOM 577 C CA . VAL A 1 79 ? -34.297 -5.642 34.198 1.00 55.78 79 VAL A CA 1
ATOM 578 C C . VAL A 1 79 ? -34.199 -4.675 33.010 1.00 55.78 79 VAL A C 1
ATOM 580 O O . VAL A 1 79 ? -33.803 -5.076 31.917 1.00 55.78 79 VAL A O 1
ATOM 583 N N . LEU A 1 80 ? -34.527 -3.395 33.214 1.00 57.34 80 LEU A N 1
ATOM 584 C CA . LEU A 1 80 ? -34.413 -2.348 32.193 1.00 57.34 80 LEU A CA 1
ATOM 585 C C . LEU A 1 80 ? -33.005 -1.733 32.102 1.00 57.34 80 LEU A C 1
ATOM 587 O O . LEU A 1 80 ? -32.672 -1.118 31.087 1.00 57.34 80 LEU A O 1
ATOM 591 N N . GLY A 1 81 ? -32.166 -1.924 33.122 1.00 57.72 81 GLY A N 1
ATOM 592 C CA . GLY A 1 81 ? -30.770 -1.497 33.165 1.00 57.72 81 GLY A CA 1
ATOM 593 C C . GLY A 1 81 ? -29.883 -2.329 32.239 1.00 57.72 81 GLY A C 1
ATOM 594 O O . GLY A 1 81 ? -29.085 -3.143 32.694 1.00 57.72 81 GLY A O 1
ATOM 595 N N . ALA A 1 82 ? -29.982 -2.093 30.930 1.00 53.38 82 ALA A N 1
ATOM 596 C CA . ALA A 1 82 ? -29.205 -2.767 29.883 1.00 53.38 82 ALA A CA 1
ATOM 597 C C . ALA A 1 82 ? -27.666 -2.692 30.060 1.00 53.38 82 ALA A C 1
ATOM 599 O O . ALA A 1 82 ? -26.938 -3.385 29.356 1.00 53.38 82 ALA A O 1
ATOM 600 N N . GLY A 1 83 ? -27.161 -1.880 30.997 1.00 53.62 83 GLY A N 1
ATOM 601 C CA . GLY A 1 83 ? -25.733 -1.728 31.290 1.00 53.62 83 GLY A CA 1
ATOM 602 C C . GLY A 1 83 ? -25.185 -2.580 32.444 1.00 53.62 83 GLY A C 1
ATOM 603 O O . GLY A 1 83 ? -23.985 -2.843 32.463 1.00 53.62 83 GLY A O 1
ATOM 604 N N . GLU A 1 84 ? -26.009 -3.042 33.394 1.00 55.62 84 GLU A N 1
ATOM 605 C CA . GLU A 1 84 ? -25.495 -3.730 34.598 1.00 55.62 84 GLU A CA 1
ATOM 606 C C . GLU A 1 84 ? -25.210 -5.223 34.380 1.00 55.62 84 GLU A C 1
ATOM 608 O O . GLU A 1 84 ? -24.368 -5.803 35.060 1.00 55.62 84 GLU A O 1
ATOM 613 N N . TYR A 1 85 ? -25.849 -5.877 33.406 1.00 56.19 85 TYR A N 1
ATOM 614 C CA . TYR A 1 85 ? -25.637 -7.315 33.193 1.00 56.19 85 TYR A CA 1
ATOM 615 C C . TYR A 1 85 ? -24.219 -7.627 32.681 1.00 56.19 85 TYR A C 1
ATOM 617 O O . TYR A 1 85 ? -23.619 -8.628 33.079 1.00 56.19 85 TYR A O 1
ATOM 625 N N . LEU A 1 86 ? -23.649 -6.730 31.866 1.00 58.56 86 LEU A N 1
ATOM 626 C CA . LEU A 1 86 ? -22.285 -6.828 31.330 1.00 58.56 86 LEU A CA 1
ATOM 627 C C . LEU A 1 86 ? -21.195 -6.582 32.386 1.00 58.56 86 LEU A C 1
ATOM 629 O O . LEU A 1 86 ? -20.057 -7.000 32.185 1.00 58.56 86 LEU A O 1
ATOM 633 N N . SER A 1 87 ? -21.514 -5.925 33.507 1.00 63.25 87 SER A N 1
ATOM 634 C CA . SER A 1 87 ? -20.548 -5.675 34.586 1.00 63.25 87 SER A CA 1
ATOM 635 C C . SER A 1 87 ? -20.456 -6.828 35.591 1.00 63.25 87 SER A C 1
ATOM 637 O O . SER A 1 87 ? -19.509 -6.879 36.379 1.00 63.25 87 SER A O 1
ATOM 639 N N . THR A 1 88 ? -21.379 -7.796 35.537 1.00 81.12 88 THR A N 1
ATOM 640 C CA . THR A 1 88 ? -21.304 -9.011 36.358 1.00 81.12 88 THR A CA 1
ATOM 641 C C . THR A 1 88 ? -20.159 -9.930 35.902 1.00 81.12 88 THR A C 1
ATOM 643 O O . THR A 1 88 ? -19.825 -9.962 34.713 1.00 81.12 88 THR A O 1
ATOM 646 N N . PRO A 1 89 ? -19.566 -10.739 36.804 1.00 78.00 89 PRO A N 1
ATOM 647 C CA . PRO A 1 89 ? -18.551 -11.726 36.426 1.00 78.00 89 PRO A CA 1
ATOM 648 C C . PRO A 1 89 ? -19.030 -12.690 35.328 1.00 78.00 89 PRO A C 1
ATOM 650 O O . PRO A 1 89 ? -18.266 -13.016 34.424 1.00 78.00 89 PRO A O 1
ATOM 653 N N . GLY A 1 90 ? -20.309 -13.086 35.365 1.00 78.94 90 GLY A N 1
ATOM 654 C CA . GLY A 1 90 ? -20.933 -13.931 34.342 1.00 78.94 90 GLY A CA 1
ATOM 655 C C . GLY A 1 90 ? -21.115 -13.223 32.996 1.00 78.94 90 GLY A C 1
ATOM 656 O O . GLY A 1 90 ? -20.834 -13.813 31.956 1.00 78.94 90 GLY A O 1
ATOM 657 N N . GLY A 1 91 ? -21.505 -11.945 33.000 1.00 78.06 91 GLY A N 1
ATOM 658 C CA . GLY A 1 91 ? -21.602 -11.128 31.787 1.00 78.06 91 GLY A CA 1
ATOM 659 C C . GLY A 1 91 ? -20.245 -10.892 31.125 1.00 78.06 91 GLY A C 1
ATOM 660 O O . GLY A 1 91 ? -20.106 -11.089 29.920 1.00 78.06 91 GLY A O 1
ATOM 661 N N . ARG A 1 92 ? -19.214 -10.573 31.918 1.00 79.00 92 ARG A N 1
ATOM 662 C CA . ARG A 1 92 ? -17.826 -10.468 31.437 1.00 79.00 92 ARG A CA 1
ATOM 663 C C . ARG A 1 92 ? -17.306 -11.791 30.882 1.00 79.00 92 ARG A C 1
ATOM 665 O O . ARG A 1 92 ? -16.625 -11.787 29.862 1.00 79.00 92 ARG A O 1
ATOM 672 N N . PHE A 1 93 ? -17.647 -12.913 31.518 1.00 83.81 93 PHE A N 1
ATOM 673 C CA . PHE A 1 93 ? -17.305 -14.243 31.015 1.00 83.81 93 PHE A CA 1
ATOM 674 C C . PHE A 1 93 ? -17.991 -14.536 29.676 1.00 83.81 93 PHE A C 1
ATOM 676 O O . PHE A 1 93 ? -17.316 -14.930 28.731 1.00 83.81 93 PHE A O 1
ATOM 683 N N . ALA A 1 94 ? -19.296 -14.276 29.555 1.00 81.19 94 ALA A N 1
ATOM 684 C CA . ALA A 1 94 ? -20.028 -14.437 28.298 1.00 81.19 94 ALA A CA 1
ATOM 685 C C . ALA A 1 94 ? -19.459 -13.539 27.184 1.00 81.19 94 ALA A C 1
ATOM 687 O O . ALA A 1 94 ? -19.311 -13.977 26.043 1.00 81.19 94 ALA A O 1
ATOM 688 N N . GLN A 1 95 ? -19.064 -12.309 27.524 1.00 81.12 95 GLN A N 1
ATOM 689 C CA . GLN A 1 95 ? -18.430 -11.386 26.588 1.00 81.12 95 GLN A CA 1
ATOM 690 C C . GLN A 1 95 ? -17.031 -11.855 26.165 1.00 81.12 95 GLN A C 1
ATOM 692 O O . GLN A 1 95 ? -16.696 -11.792 24.986 1.00 81.12 95 GLN A O 1
ATOM 697 N N . ALA A 1 96 ? -16.226 -12.378 27.089 1.00 82.69 96 ALA A N 1
ATOM 698 C CA . ALA A 1 96 ? -14.937 -12.985 26.763 1.00 82.69 96 ALA A CA 1
ATOM 699 C C . ALA A 1 96 ? -15.108 -14.237 25.883 1.00 82.69 96 ALA A C 1
ATOM 701 O O . ALA A 1 96 ? -14.336 -14.450 24.946 1.00 82.69 96 ALA A O 1
ATOM 702 N N . LEU A 1 97 ? -16.153 -15.031 26.135 1.00 88.06 97 LEU A N 1
ATOM 703 C CA . LEU A 1 97 ? -16.460 -16.244 25.382 1.00 88.06 97 LEU A CA 1
ATOM 704 C C . LEU A 1 97 ? -16.828 -15.948 23.919 1.00 88.06 97 LEU A C 1
ATOM 706 O O . LEU A 1 97 ? -16.494 -16.749 23.051 1.00 88.06 97 LEU A O 1
ATOM 710 N N . LEU A 1 98 ? -17.417 -14.782 23.617 1.00 85.94 98 LEU A N 1
ATOM 711 C CA . LEU A 1 98 ? -17.653 -14.331 22.233 1.00 85.94 98 LEU A CA 1
ATOM 712 C C . LEU A 1 98 ? -16.351 -14.187 21.431 1.00 85.94 98 LEU A C 1
ATOM 714 O O . LEU A 1 98 ? -16.345 -14.408 20.221 1.00 85.94 98 LEU A O 1
ATOM 718 N N . TYR A 1 99 ? -15.241 -13.859 22.095 1.00 88.06 99 TYR A N 1
ATOM 719 C CA . TYR A 1 99 ? -13.928 -13.741 21.458 1.00 88.06 99 TYR A CA 1
ATOM 720 C C . TYR A 1 99 ? -13.124 -15.045 21.486 1.00 88.06 99 TYR A C 1
ATOM 722 O O . TYR A 1 99 ? -12.128 -15.150 20.772 1.00 88.06 99 TYR A O 1
ATOM 730 N N . ALA A 1 100 ? -13.540 -16.059 22.251 1.00 87.50 100 ALA A N 1
ATOM 731 C CA . ALA A 1 100 ? -12.809 -17.321 22.354 1.00 87.50 100 ALA A CA 1
ATOM 732 C C . ALA A 1 100 ? -12.620 -18.032 20.995 1.00 87.50 100 ALA A C 1
ATOM 734 O O . ALA A 1 100 ? -11.491 -18.437 20.714 1.00 87.50 100 ALA A O 1
ATOM 735 N N . PRO A 1 101 ? -13.628 -18.126 20.097 1.00 86.06 101 PRO A N 1
ATOM 736 C CA . PRO A 1 101 ? -13.429 -18.706 18.767 1.00 86.06 101 PRO A CA 1
ATOM 737 C C . PRO A 1 101 ? -12.393 -17.944 17.935 1.00 86.06 101 PRO A C 1
ATOM 739 O O . PRO A 1 101 ? -11.565 -18.563 17.273 1.00 86.06 101 PRO A O 1
ATOM 742 N N . LEU A 1 102 ? -12.399 -16.608 18.009 1.00 80.69 102 LEU A N 1
ATOM 743 C CA . LEU A 1 102 ? -11.423 -15.753 17.330 1.00 80.69 102 LEU A CA 1
ATOM 744 C C . LEU A 1 102 ? -10.013 -15.969 17.886 1.00 80.69 102 LEU A C 1
ATOM 746 O O . LEU A 1 102 ? -9.077 -16.147 17.112 1.00 80.69 102 LEU A O 1
ATOM 750 N N . LEU A 1 103 ? -9.859 -16.017 19.211 1.00 81.75 103 LEU A N 1
ATOM 751 C CA . LEU A 1 103 ? -8.572 -16.262 19.868 1.00 81.75 103 LEU A CA 1
ATOM 752 C C . LEU A 1 103 ? -8.015 -17.651 19.539 1.00 81.75 103 LEU A C 1
ATOM 754 O O . LEU A 1 103 ? -6.825 -17.777 19.257 1.00 81.75 103 LEU A O 1
ATOM 758 N N . VAL A 1 104 ? -8.866 -18.681 19.515 1.00 83.31 104 VAL A N 1
ATOM 759 C CA . VAL A 1 104 ? -8.477 -20.035 19.095 1.00 83.31 104 VAL A CA 1
ATOM 760 C C . VAL A 1 104 ? -8.067 -20.044 17.626 1.00 83.31 104 VAL A C 1
ATOM 762 O O . VAL A 1 104 ? -7.055 -20.654 17.289 1.00 83.31 104 VAL A O 1
ATOM 765 N N . LEU A 1 105 ? -8.801 -19.353 16.750 1.00 80.38 105 LEU A N 1
ATOM 766 C CA . LEU A 1 105 ? -8.468 -19.282 15.328 1.00 80.38 105 LEU A CA 1
ATOM 767 C C . LEU A 1 105 ? -7.131 -18.563 15.101 1.00 80.38 105 LEU A C 1
ATOM 769 O O . LEU A 1 105 ? -6.301 -19.064 14.345 1.00 80.38 105 LEU A O 1
ATOM 773 N N . ILE A 1 106 ? -6.892 -17.443 15.791 1.00 78.88 106 ILE A N 1
ATOM 774 C CA . ILE A 1 106 ? -5.631 -16.688 15.736 1.00 78.88 106 ILE A CA 1
ATOM 775 C C . ILE A 1 106 ? -4.477 -17.533 16.281 1.00 78.88 106 ILE A C 1
ATOM 777 O O . ILE A 1 106 ? -3.468 -17.686 15.599 1.00 78.88 106 ILE A O 1
ATOM 781 N N . GLY A 1 107 ? -4.629 -18.126 17.469 1.00 77.94 107 GLY A N 1
ATOM 782 C CA . GLY A 1 107 ? -3.591 -18.948 18.097 1.00 77.94 107 GLY A CA 1
ATOM 783 C C . GLY A 1 107 ? -3.260 -20.191 17.275 1.00 77.94 107 GLY A C 1
ATOM 784 O O . GLY A 1 107 ? -2.091 -20.489 17.040 1.00 77.94 107 GLY A O 1
ATOM 785 N N . ARG A 1 108 ? -4.284 -20.874 16.751 1.00 78.44 108 ARG A N 1
ATOM 786 C CA . ARG A 1 108 ? -4.109 -21.999 15.828 1.00 78.44 108 ARG A CA 1
ATOM 787 C C . ARG A 1 108 ? -3.397 -21.561 14.550 1.00 78.44 108 ARG A C 1
ATOM 789 O O . ARG A 1 108 ? -2.509 -22.272 14.092 1.00 78.44 108 ARG A O 1
ATOM 796 N N . SER A 1 109 ? -3.775 -20.418 13.981 1.00 71.12 109 SER A N 1
ATOM 797 C CA . SER A 1 109 ? -3.174 -19.921 12.740 1.00 71.12 109 SER A CA 1
ATOM 798 C C . SER A 1 109 ? -1.710 -19.533 12.945 1.00 71.12 109 SER A C 1
ATOM 800 O O . SER A 1 109 ? -0.865 -19.949 12.167 1.00 71.12 109 SER A O 1
ATOM 802 N N . ALA A 1 110 ? -1.391 -18.831 14.033 1.00 72.00 110 ALA A N 1
ATOM 803 C CA . ALA A 1 110 ? -0.031 -18.395 14.347 1.00 72.00 110 ALA A CA 1
ATOM 804 C C . ALA A 1 110 ? 0.921 -19.546 14.719 1.00 72.00 110 ALA A C 1
ATOM 806 O O . ALA A 1 110 ? 2.117 -19.450 14.466 1.00 72.00 110 ALA A O 1
ATOM 807 N N . LEU A 1 111 ? 0.410 -20.622 15.333 1.00 75.88 111 LEU A N 1
ATOM 808 C CA . LEU A 1 111 ? 1.228 -21.772 15.737 1.00 75.88 111 LEU A CA 1
ATOM 809 C C . LEU A 1 111 ? 1.402 -22.815 14.629 1.00 75.88 111 LEU A C 1
ATOM 811 O O . LEU A 1 111 ? 2.423 -23.496 14.602 1.00 75.88 111 LEU A O 1
ATOM 815 N N . LEU A 1 112 ? 0.407 -22.984 13.752 1.00 74.69 112 LEU A N 1
ATOM 816 C CA . LEU A 1 112 ? 0.413 -24.049 12.739 1.00 74.69 112 LEU A CA 1
ATOM 817 C C . LEU A 1 112 ? 0.760 -23.564 11.331 1.00 74.69 112 LEU A C 1
ATOM 819 O O . LEU A 1 112 ? 1.127 -24.390 10.496 1.00 74.69 112 LEU A O 1
ATOM 823 N N . TYR A 1 113 ? 0.642 -22.266 11.051 1.00 70.31 113 TYR A N 1
ATOM 824 C CA . TYR A 1 113 ? 0.925 -21.702 9.736 1.00 70.31 113 TYR A CA 1
ATOM 825 C C . TYR A 1 113 ? 2.047 -20.678 9.838 1.00 70.31 113 TYR A C 1
ATOM 827 O O . TYR A 1 113 ? 2.063 -19.826 10.725 1.00 70.31 113 TYR A O 1
ATOM 835 N N . ALA A 1 114 ? 2.991 -20.755 8.899 1.00 77.25 114 ALA A N 1
ATOM 836 C CA . ALA A 1 114 ? 3.956 -19.686 8.726 1.00 77.25 114 ALA A CA 1
ATOM 837 C C . ALA A 1 114 ? 3.200 -18.412 8.306 1.00 77.25 114 ALA A C 1
ATOM 839 O O . ALA A 1 114 ? 2.331 -18.495 7.433 1.00 77.25 114 ALA A O 1
ATOM 840 N N . PRO A 1 115 ? 3.497 -17.254 8.916 1.00 77.00 115 PRO A N 1
ATOM 841 C CA . PRO A 1 115 ? 2.874 -16.002 8.523 1.00 77.00 115 PRO A CA 1
ATOM 842 C C . PRO A 1 115 ? 3.171 -15.716 7.047 1.00 77.00 115 PRO A C 1
ATOM 844 O O . PRO A 1 115 ? 4.324 -15.737 6.615 1.00 77.00 115 PRO A O 1
ATOM 847 N N . ASP A 1 116 ? 2.114 -15.482 6.273 1.00 87.19 116 ASP A N 1
ATOM 848 C CA . ASP A 1 116 ? 2.182 -15.207 4.844 1.00 87.19 116 ASP A CA 1
ATOM 849 C C . ASP A 1 116 ? 1.967 -13.715 4.546 1.00 87.19 116 ASP A C 1
ATOM 851 O O . ASP A 1 116 ? 1.599 -12.915 5.412 1.00 87.19 116 ASP A O 1
ATOM 855 N N . ALA A 1 117 ? 2.209 -13.315 3.297 1.00 90.31 117 ALA A N 1
ATOM 856 C CA . ALA A 1 117 ? 2.085 -11.918 2.886 1.00 90.31 117 ALA A CA 1
ATOM 857 C C . ALA A 1 117 ? 0.659 -11.360 3.071 1.00 90.31 117 ALA A C 1
ATOM 859 O O . ALA A 1 117 ? 0.501 -10.170 3.341 1.00 90.31 117 ALA A O 1
ATOM 860 N N . PHE A 1 118 ? -0.377 -12.204 2.984 1.00 91.12 118 PHE A N 1
ATOM 861 C CA . PHE A 1 118 ? -1.761 -11.795 3.235 1.00 91.12 118 PHE A CA 1
ATOM 862 C C . PHE A 1 118 ? -2.006 -11.475 4.709 1.00 91.12 118 PHE A C 1
ATOM 864 O O . PHE A 1 118 ? -2.643 -10.463 5.011 1.00 91.12 118 PHE A O 1
ATOM 871 N N . LEU A 1 119 ? -1.470 -12.279 5.629 1.00 89.31 119 LEU A N 1
ATOM 872 C CA . LEU A 1 119 ? -1.534 -11.993 7.057 1.00 89.31 119 LEU A CA 1
ATOM 873 C C . LEU A 1 119 ? -0.786 -10.699 7.393 1.00 89.31 119 LEU A C 1
ATOM 875 O O . LEU A 1 119 ? -1.334 -9.848 8.099 1.00 89.31 119 LEU A O 1
ATOM 879 N N . TYR A 1 120 ? 0.425 -10.512 6.857 1.00 91.56 120 TYR A N 1
ATOM 880 C CA . TYR A 1 120 ? 1.176 -9.269 7.051 1.00 91.56 120 TYR A CA 1
ATOM 881 C C . TYR A 1 120 ? 0.421 -8.055 6.511 1.00 91.56 120 TYR A C 1
ATOM 883 O O . TYR A 1 120 ? 0.358 -7.031 7.196 1.00 91.56 120 TYR A O 1
ATOM 891 N N . LEU A 1 121 ? -0.227 -8.174 5.348 1.00 95.62 121 LEU A N 1
ATOM 892 C CA . LEU A 1 121 ? -1.067 -7.118 4.791 1.00 95.62 121 LEU A CA 1
ATOM 893 C C . LEU A 1 121 ? -2.258 -6.808 5.703 1.00 95.62 121 LEU A C 1
ATOM 895 O O . LEU A 1 121 ? -2.521 -5.640 5.987 1.00 95.62 121 LEU A O 1
ATOM 899 N N . ALA A 1 122 ? -2.966 -7.833 6.179 1.00 93.12 122 ALA A N 1
ATOM 900 C CA . ALA A 1 122 ? -4.144 -7.664 7.024 1.00 93.12 122 ALA A CA 1
ATOM 901 C C . ALA A 1 122 ? -3.790 -6.999 8.362 1.00 93.12 122 ALA A C 1
ATOM 903 O O . ALA A 1 122 ? -4.427 -6.021 8.756 1.00 93.12 122 ALA A O 1
ATOM 904 N N . VAL A 1 123 ? -2.742 -7.486 9.034 1.00 92.06 123 VAL A N 1
ATOM 905 C CA . VAL A 1 123 ? -2.294 -6.952 10.327 1.00 92.06 123 VAL A CA 1
ATOM 906 C C . VAL A 1 123 ? -1.752 -5.536 10.168 1.00 92.06 123 VAL A C 1
ATOM 908 O O . VAL A 1 123 ? -2.172 -4.644 10.901 1.00 92.06 123 VAL A O 1
ATOM 911 N N . SER A 1 124 ? -0.866 -5.293 9.198 1.00 95.56 124 SER A N 1
ATOM 912 C CA . SER A 1 124 ? -0.297 -3.954 8.989 1.00 95.56 124 SER A CA 1
ATOM 913 C C . SER A 1 124 ? -1.361 -2.935 8.569 1.00 95.56 124 SER A C 1
ATOM 915 O O . SER A 1 124 ? -1.347 -1.812 9.070 1.00 95.56 124 SER A O 1
ATOM 917 N N . SER A 1 125 ? -2.347 -3.334 7.755 1.00 95.75 125 SER A N 1
ATOM 918 C CA . SER A 1 125 ? -3.486 -2.478 7.389 1.00 95.75 125 SER A CA 1
ATOM 919 C C . SER A 1 125 ? -4.383 -2.173 8.586 1.00 95.75 125 SER A C 1
ATOM 921 O O . SER A 1 125 ? -4.782 -1.025 8.771 1.00 95.75 125 SER A O 1
ATOM 923 N N . ALA A 1 126 ? -4.684 -3.167 9.428 1.00 95.00 126 ALA A N 1
ATOM 924 C CA . ALA A 1 126 ? -5.474 -2.961 10.640 1.00 95.00 126 ALA A CA 1
ATOM 925 C C . ALA A 1 126 ? -4.757 -2.029 11.628 1.00 95.00 126 ALA A C 1
ATOM 927 O O . ALA A 1 126 ? -5.374 -1.105 12.157 1.00 95.00 126 ALA A O 1
ATOM 928 N N . VAL A 1 127 ? -3.448 -2.222 11.823 1.00 96.12 127 VAL A N 1
ATOM 929 C CA . VAL A 1 127 ? -2.613 -1.347 12.657 1.00 96.12 127 VAL A CA 1
ATOM 930 C C . VAL A 1 127 ? -2.583 0.070 12.087 1.00 96.12 127 VAL A C 1
ATOM 932 O O . VAL A 1 127 ? -2.828 1.020 12.827 1.00 96.12 127 VAL A O 1
ATOM 935 N N . PHE A 1 128 ? -2.363 0.231 10.779 1.00 96.12 128 PHE A N 1
ATOM 936 C CA . PHE A 1 128 ? -2.388 1.537 10.120 1.00 96.12 128 PHE A CA 1
ATOM 937 C C . PHE A 1 128 ? -3.738 2.243 10.301 1.00 96.12 128 PHE A C 1
ATOM 939 O O . PHE A 1 128 ? -3.772 3.392 10.732 1.00 96.12 128 PHE A O 1
ATOM 946 N N . LEU A 1 129 ? -4.855 1.564 10.019 1.00 95.25 129 LEU A N 1
ATOM 947 C CA . LEU A 1 129 ? -6.198 2.135 10.161 1.00 95.25 129 LEU A CA 1
ATOM 948 C C . LEU A 1 129 ? -6.543 2.456 11.622 1.00 95.25 129 LEU A C 1
ATOM 950 O O . LEU A 1 129 ? -7.175 3.479 11.885 1.00 95.25 129 LEU A O 1
ATOM 954 N N . GLY A 1 130 ? -6.102 1.622 12.565 1.00 94.56 130 GLY A N 1
ATOM 955 C CA . GLY A 1 130 ? -6.274 1.847 13.998 1.00 94.56 130 GLY A CA 1
ATOM 956 C C . GLY A 1 130 ? -5.500 3.069 14.488 1.00 94.56 130 GLY A C 1
ATOM 957 O O . GLY A 1 130 ? -6.087 3.957 15.103 1.00 94.56 130 GLY A O 1
ATOM 958 N N . LEU A 1 131 ? -4.210 3.166 14.151 1.00 93.62 131 LEU A N 1
ATOM 959 C CA . LEU A 1 131 ? -3.371 4.325 14.481 1.00 93.62 131 LEU A CA 1
ATOM 960 C C . LEU A 1 131 ? -3.892 5.601 13.819 1.00 93.62 131 LEU A C 1
ATOM 962 O O . LEU A 1 131 ? -3.956 6.650 14.455 1.00 93.62 131 LEU A O 1
ATOM 966 N N . ARG A 1 132 ? -4.350 5.489 12.569 1.00 89.56 132 ARG A N 1
ATOM 967 C CA . ARG A 1 132 ? -5.015 6.566 11.836 1.00 89.56 132 ARG A CA 1
ATOM 968 C C . ARG A 1 132 ? -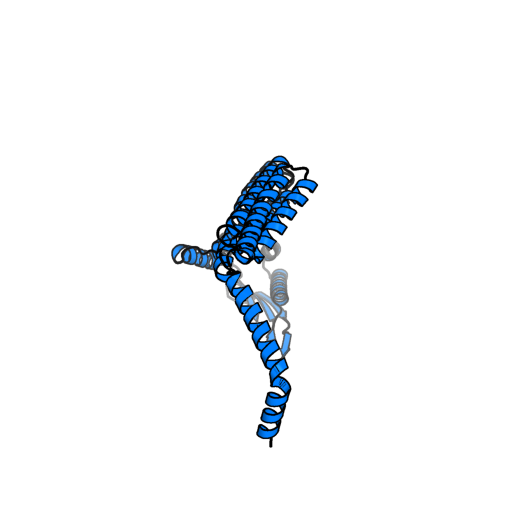6.262 7.065 12.569 1.00 89.56 132 ARG A C 1
ATOM 970 O O . ARG A 1 132 ? -6.440 8.273 12.696 1.00 89.56 132 ARG A O 1
ATOM 977 N N . ALA A 1 133 ? -7.141 6.168 13.012 1.00 90.56 133 ALA A N 1
ATOM 978 C CA . ALA A 1 133 ? -8.350 6.545 13.743 1.00 90.56 133 ALA A CA 1
ATOM 979 C C . ALA A 1 133 ? -8.012 7.152 15.115 1.00 90.56 133 ALA A C 1
ATOM 981 O O . ALA A 1 133 ? -8.611 8.147 15.520 1.00 90.56 133 ALA A O 1
ATOM 982 N N . PHE A 1 134 ? -7.012 6.591 15.796 1.00 90.69 134 PHE A N 1
ATOM 983 C CA . PHE A 1 134 ? -6.542 7.067 17.093 1.00 90.69 134 PHE A CA 1
ATOM 984 C C . PHE A 1 134 ? -5.964 8.489 17.020 1.00 90.69 134 PHE A C 1
ATOM 986 O O . PHE A 1 134 ? -6.354 9.343 17.819 1.00 90.69 134 PHE A O 1
ATOM 993 N N . SER A 1 135 ? -5.101 8.757 16.032 1.00 87.81 135 SER A N 1
ATOM 994 C CA . SER A 1 135 ? -4.527 10.084 15.754 1.00 87.81 135 SER A CA 1
ATOM 995 C C . SER A 1 135 ? -5.620 11.138 15.526 1.00 87.81 135 SER A C 1
ATOM 997 O O . SER A 1 135 ? -5.563 12.226 16.097 1.00 87.81 135 SER A O 1
ATOM 999 N N . GLN A 1 136 ? -6.676 10.799 14.774 1.00 84.62 136 GLN A N 1
ATOM 1000 C CA . GLN A 1 136 ? -7.791 11.720 14.523 1.00 84.62 136 GLN A CA 1
ATOM 1001 C C . GLN A 1 136 ? -8.581 12.077 15.787 1.00 84.62 136 GLN A C 1
ATOM 1003 O O . GLN A 1 136 ? -9.027 13.215 15.918 1.00 84.62 136 GLN A O 1
ATOM 1008 N N . GLN A 1 137 ? -8.755 11.129 16.710 1.00 87.50 137 GLN A N 1
ATOM 1009 C CA . GLN A 1 137 ? -9.469 11.369 17.968 1.00 87.50 137 GLN A CA 1
ATOM 1010 C C . GLN A 1 137 ? -8.642 12.181 18.971 1.00 87.50 137 GLN A C 1
ATOM 1012 O O . GLN A 1 137 ? -9.203 12.982 19.711 1.00 87.50 137 GLN A O 1
ATOM 1017 N N . HIS A 1 138 ? -7.318 12.010 18.979 1.00 85.06 138 HIS A N 1
ATOM 1018 C CA . HIS A 1 138 ? -6.411 12.641 19.945 1.00 85.06 138 HIS A CA 1
ATOM 1019 C C . HIS A 1 138 ? -5.628 13.810 19.341 1.00 85.06 138 HIS A C 1
ATOM 1021 O O . HIS A 1 138 ? -4.506 14.093 19.756 1.00 85.06 138 HIS A O 1
ATOM 1027 N N . ARG A 1 139 ? -6.209 14.513 18.360 1.00 80.00 139 ARG A N 1
ATOM 1028 C CA . ARG A 1 139 ? -5.519 15.588 17.632 1.00 80.00 139 ARG A CA 1
ATOM 1029 C C . ARG A 1 139 ? -5.052 16.734 18.538 1.00 80.00 139 ARG A C 1
ATOM 1031 O O . ARG A 1 139 ? -4.030 17.352 18.252 1.00 80.00 139 ARG A O 1
ATOM 1038 N N . GLU A 1 140 ? -5.777 17.003 19.624 1.00 82.00 140 GLU A N 1
ATOM 1039 C CA . GLU A 1 140 ? -5.425 18.054 20.589 1.00 82.00 140 GLU A CA 1
ATOM 1040 C C . GLU A 1 140 ? -4.180 17.709 21.424 1.00 82.00 140 GLU A C 1
ATOM 1042 O O . GLU A 1 140 ? -3.419 18.607 21.793 1.00 82.00 140 GLU A O 1
ATOM 1047 N N . ASP A 1 141 ? -3.918 16.420 21.669 1.00 85.19 141 ASP A N 1
ATOM 1048 C CA . ASP A 1 141 ? -2.731 15.973 22.396 1.00 85.19 141 ASP A CA 1
ATOM 1049 C C . ASP A 1 141 ? -1.569 15.707 21.430 1.00 85.19 141 ASP A C 1
ATOM 1051 O O . ASP A 1 141 ? -1.446 14.653 20.797 1.00 85.19 141 ASP A O 1
ATOM 1055 N N . LYS A 1 142 ? -0.669 16.689 21.344 1.00 83.00 142 LYS A N 1
ATOM 1056 C CA . LYS A 1 142 ? 0.483 16.653 20.433 1.00 83.00 142 LYS A CA 1
ATOM 1057 C C . LYS A 1 142 ? 1.402 15.450 20.653 1.00 83.00 142 LYS A C 1
ATOM 1059 O O . LYS A 1 142 ? 1.999 14.984 19.682 1.00 83.00 142 LYS A O 1
ATOM 1064 N N . SER A 1 143 ? 1.540 14.956 21.884 1.00 86.00 143 SER A N 1
ATOM 1065 C CA . SER A 1 143 ? 2.479 13.869 22.195 1.00 86.00 143 SER A CA 1
ATOM 1066 C C . SER A 1 143 ? 1.947 12.529 21.698 1.00 86.00 143 SER A C 1
ATOM 1068 O O . SER A 1 143 ? 2.650 11.800 20.992 1.00 86.00 143 SER A O 1
ATOM 1070 N N . TRP A 1 144 ? 0.685 12.230 22.013 1.00 86.62 144 TRP A N 1
ATOM 1071 C CA . TRP A 1 144 ? 0.028 11.002 21.563 1.00 86.62 144 TRP A CA 1
ATOM 1072 C C . TRP A 1 144 ? -0.166 10.973 20.053 1.00 86.62 144 TRP A C 1
ATOM 1074 O O . TRP A 1 144 ? 0.058 9.933 19.433 1.00 86.62 144 TRP A O 1
ATOM 1084 N N . ASN A 1 145 ? -0.499 12.116 19.453 1.00 86.12 145 ASN A N 1
ATOM 1085 C CA . ASN A 1 145 ? -0.623 12.225 18.008 1.00 86.12 145 ASN A CA 1
ATOM 1086 C C . ASN A 1 145 ? 0.727 11.986 17.304 1.00 86.12 145 ASN A C 1
ATOM 1088 O O . ASN A 1 145 ? 0.813 11.180 16.382 1.00 86.12 145 ASN A O 1
ATOM 1092 N N . MET A 1 146 ? 1.818 12.586 17.801 1.00 85.38 146 MET A N 1
ATOM 1093 C CA . MET A 1 146 ? 3.157 12.369 17.238 1.00 85.38 146 MET A CA 1
ATOM 1094 C C . MET A 1 146 ? 3.598 10.901 17.321 1.00 85.38 146 MET A C 1
ATOM 1096 O O . MET A 1 146 ? 4.192 10.383 16.372 1.00 85.38 146 MET A O 1
ATOM 1100 N N . LEU A 1 147 ? 3.317 10.223 18.436 1.00 89.62 147 LEU A N 1
ATOM 1101 C CA . LEU A 1 147 ? 3.637 8.806 18.596 1.00 89.62 147 LEU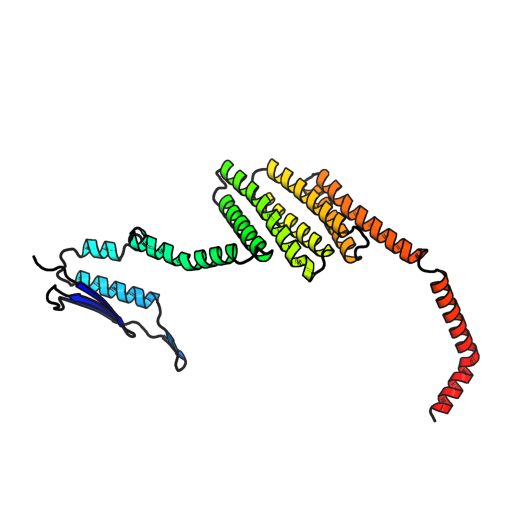 A CA 1
ATOM 1102 C C . LEU A 1 147 ? 2.807 7.933 17.642 1.00 89.62 147 LEU A C 1
ATOM 1104 O O . LEU A 1 147 ? 3.363 7.055 16.982 1.00 89.62 147 LEU A O 1
ATOM 1108 N N . ALA A 1 148 ? 1.507 8.210 17.522 1.00 90.94 148 ALA A N 1
ATOM 1109 C CA . ALA A 1 148 ? 0.614 7.496 16.616 1.00 90.94 148 ALA A CA 1
ATOM 1110 C C . ALA A 1 148 ? 1.021 7.665 15.144 1.00 90.94 148 ALA A C 1
ATOM 1112 O O . ALA A 1 148 ? 1.137 6.665 14.436 1.00 90.94 148 ALA A O 1
ATOM 1113 N N . ASP A 1 149 ? 1.321 8.892 14.708 1.00 89.00 149 ASP A N 1
ATOM 1114 C CA . ASP A 1 149 ? 1.800 9.184 13.352 1.00 89.00 149 ASP A CA 1
ATOM 1115 C C . ASP A 1 149 ? 3.129 8.474 13.063 1.00 89.00 149 ASP A C 1
ATOM 1117 O O . ASP A 1 149 ? 3.300 7.863 12.007 1.00 89.00 149 ASP A O 1
ATOM 1121 N N . SER A 1 150 ? 4.063 8.491 14.021 1.00 89.62 150 SER A N 1
ATOM 1122 C CA . SER A 1 150 ? 5.367 7.826 13.873 1.00 89.62 150 SER A CA 1
ATOM 1123 C C . SER A 1 150 ? 5.217 6.312 13.699 1.00 89.62 150 SER A C 1
ATOM 1125 O O . SER A 1 150 ? 5.855 5.720 12.827 1.00 89.62 150 SER A O 1
ATOM 1127 N N . LEU A 1 151 ? 4.339 5.680 14.485 1.00 93.31 151 LEU A N 1
ATOM 1128 C CA . LEU A 1 151 ? 4.022 4.258 14.343 1.00 93.31 151 LEU A CA 1
ATOM 1129 C C . LEU A 1 151 ? 3.254 3.969 13.044 1.00 93.31 151 LEU A C 1
ATOM 1131 O O . LEU A 1 151 ? 3.452 2.915 12.436 1.00 93.31 151 LEU A O 1
ATOM 1135 N N . ALA A 1 152 ? 2.415 4.901 12.583 1.00 94.00 152 ALA A N 1
ATOM 1136 C CA . ALA A 1 152 ? 1.665 4.743 11.344 1.00 94.00 152 ALA A CA 1
ATOM 1137 C C . ALA A 1 152 ? 2.598 4.690 10.126 1.00 94.00 152 ALA A C 1
ATOM 1139 O O . ALA A 1 152 ? 2.384 3.850 9.255 1.00 94.00 152 ALA A O 1
ATOM 1140 N N . TYR A 1 153 ? 3.673 5.488 10.089 1.00 92.19 153 TYR A N 1
ATOM 1141 C CA . TYR A 1 153 ? 4.684 5.397 9.024 1.00 92.19 153 TYR A CA 1
ATOM 1142 C C . TYR A 1 153 ? 5.360 4.019 8.959 1.00 92.19 153 TYR A C 1
ATOM 1144 O O . TYR A 1 153 ? 5.617 3.510 7.868 1.00 92.19 153 TYR A O 1
ATOM 1152 N N . ILE A 1 154 ? 5.599 3.377 10.109 1.00 94.12 154 ILE A N 1
ATOM 1153 C CA . ILE A 1 154 ? 6.127 2.004 10.152 1.00 94.12 154 ILE A CA 1
ATOM 1154 C C . ILE A 1 154 ? 5.100 1.031 9.563 1.00 94.12 154 ILE A C 1
ATOM 1156 O O . ILE A 1 154 ? 5.446 0.199 8.725 1.00 94.12 154 ILE A O 1
ATOM 1160 N N . ALA A 1 155 ? 3.829 1.154 9.952 1.00 96.44 155 ALA A N 1
ATOM 1161 C CA . ALA A 1 155 ? 2.761 0.311 9.417 1.00 96.44 155 ALA A CA 1
ATOM 1162 C C . ALA A 1 155 ? 2.612 0.465 7.892 1.00 96.44 155 ALA A C 1
ATOM 1164 O O . ALA A 1 155 ? 2.474 -0.536 7.192 1.00 96.44 155 ALA A O 1
ATOM 1165 N N . VAL A 1 156 ? 2.723 1.691 7.369 1.00 96.75 156 VAL A N 1
ATOM 1166 C CA . VAL A 1 156 ? 2.693 1.986 5.926 1.00 96.75 156 VAL A CA 1
ATOM 1167 C C . VAL A 1 156 ? 3.768 1.215 5.157 1.00 96.75 156 VAL A C 1
ATOM 1169 O O . VAL A 1 156 ? 3.469 0.653 4.102 1.00 96.75 156 VAL A O 1
ATOM 1172 N N . PHE A 1 157 ? 4.993 1.139 5.686 1.00 95.81 157 PHE A N 1
ATOM 1173 C CA . PHE A 1 157 ? 6.064 0.358 5.063 1.00 95.81 157 PHE A CA 1
ATOM 1174 C C . PHE A 1 157 ? 5.678 -1.123 4.939 1.00 95.81 157 PHE A C 1
ATOM 1176 O O . PHE A 1 157 ? 5.775 -1.695 3.856 1.00 95.81 157 PHE A O 1
ATOM 1183 N N . TYR A 1 158 ? 5.160 -1.726 6.014 1.00 96.25 158 TYR A N 1
ATOM 1184 C CA . TYR A 1 158 ? 4.732 -3.128 5.993 1.00 96.25 158 TYR A CA 1
ATOM 1185 C C . TYR A 1 158 ? 3.538 -3.379 5.066 1.00 96.25 158 TYR A C 1
ATOM 1187 O O . TYR A 1 158 ? 3.509 -4.418 4.403 1.00 96.25 158 TYR A O 1
ATOM 1195 N N . VAL A 1 159 ? 2.590 -2.440 4.962 1.00 98.06 159 VAL A N 1
ATOM 1196 C CA . VAL A 1 159 ? 1.489 -2.532 3.986 1.00 98.06 159 VAL A CA 1
ATOM 1197 C C . VAL A 1 159 ? 2.053 -2.579 2.566 1.00 98.06 159 VAL A C 1
ATOM 1199 O O . VAL A 1 159 ? 1.703 -3.470 1.789 1.00 98.06 159 VAL A O 1
ATOM 1202 N N . ALA A 1 160 ? 2.966 -1.660 2.239 1.00 97.56 160 ALA A N 1
ATOM 1203 C CA . ALA A 1 160 ? 3.586 -1.597 0.923 1.00 97.56 160 ALA A CA 1
ATOM 1204 C C . ALA A 1 160 ? 4.399 -2.866 0.607 1.00 97.56 160 ALA A C 1
ATOM 1206 O O . ALA A 1 160 ? 4.205 -3.449 -0.459 1.00 97.56 160 ALA A O 1
ATOM 1207 N N . SER A 1 161 ? 5.253 -3.340 1.525 1.00 96.06 161 SER A N 1
ATOM 1208 C CA . SER A 1 161 ? 6.062 -4.560 1.323 1.00 96.06 161 SER A CA 1
ATOM 1209 C C . SER A 1 161 ? 5.207 -5.821 1.188 1.00 96.06 161 SER A C 1
ATOM 1211 O O . SER A 1 161 ? 5.537 -6.734 0.427 1.00 96.06 161 SER A O 1
ATOM 1213 N N . SER A 1 162 ? 4.079 -5.881 1.896 1.00 96.44 162 SER A N 1
ATOM 1214 C CA . SER A 1 162 ? 3.152 -7.011 1.777 1.00 96.44 162 SER A CA 1
ATOM 1215 C C . SER A 1 162 ? 2.494 -7.033 0.395 1.00 96.44 162 SER A C 1
ATOM 1217 O O . SER A 1 162 ? 2.431 -8.085 -0.241 1.00 96.44 162 SER A O 1
ATOM 1219 N N . LEU A 1 163 ? 2.066 -5.870 -0.110 1.00 96.75 163 LEU A N 1
ATOM 1220 C CA . LEU A 1 163 ? 1.504 -5.750 -1.459 1.00 96.75 163 LEU A CA 1
ATOM 1221 C C . LEU A 1 163 ? 2.528 -6.049 -2.556 1.00 96.75 163 LEU A C 1
ATOM 1223 O O . LEU A 1 163 ? 2.174 -6.704 -3.530 1.00 96.75 163 LEU A O 1
ATOM 1227 N N . GLU A 1 164 ? 3.786 -5.640 -2.389 1.00 95.81 164 GLU A N 1
ATOM 1228 C CA . GLU A 1 164 ? 4.887 -6.028 -3.279 1.00 95.81 164 GLU A CA 1
ATOM 1229 C C . GLU A 1 164 ? 5.014 -7.553 -3.378 1.00 95.81 164 GLU A C 1
ATOM 1231 O O . GLU A 1 164 ? 5.019 -8.120 -4.471 1.00 95.81 164 GLU A O 1
ATOM 1236 N N . THR A 1 165 ? 5.054 -8.224 -2.224 1.00 95.06 165 THR A N 1
ATOM 1237 C CA . THR A 1 165 ? 5.232 -9.679 -2.139 1.00 95.06 165 THR A CA 1
ATOM 1238 C C . THR A 1 165 ? 4.066 -10.423 -2.793 1.00 95.06 165 THR A C 1
ATOM 1240 O O . THR A 1 165 ? 4.276 -11.418 -3.486 1.00 95.06 165 THR A O 1
ATOM 1243 N N . ILE A 1 166 ? 2.839 -9.920 -2.623 1.00 95.25 166 ILE A N 1
ATOM 1244 C CA . ILE A 1 166 ? 1.635 -10.479 -3.257 1.00 95.25 166 ILE A CA 1
ATOM 1245 C C . ILE A 1 166 ? 1.622 -10.198 -4.768 1.00 95.25 166 ILE A C 1
ATOM 1247 O O . ILE A 1 166 ? 1.233 -11.062 -5.554 1.00 95.25 166 ILE A O 1
ATOM 1251 N N . ALA A 1 167 ? 2.048 -9.006 -5.194 1.00 94.94 167 ALA A N 1
ATOM 1252 C CA . ALA A 1 167 ? 2.051 -8.604 -6.598 1.00 94.94 167 ALA A CA 1
ATOM 1253 C C . ALA A 1 167 ? 3.143 -9.313 -7.416 1.00 94.94 167 ALA A C 1
ATOM 1255 O O . ALA A 1 167 ? 2.916 -9.628 -8.584 1.00 94.94 167 ALA A O 1
ATOM 1256 N N . GLY A 1 168 ? 4.303 -9.606 -6.818 1.00 93.81 168 GLY A N 1
ATOM 1257 C CA . GLY A 1 168 ? 5.463 -10.223 -7.477 1.00 93.81 168 GLY A CA 1
ATOM 1258 C C . GLY A 1 168 ? 5.122 -11.403 -8.392 1.00 93.81 168 GLY A C 1
ATOM 1259 O O . GLY A 1 168 ? 5.447 -11.347 -9.580 1.00 93.81 168 GLY A O 1
ATOM 1260 N N . PRO A 1 169 ? 4.431 -12.442 -7.895 1.00 93.69 169 PRO A N 1
ATOM 1261 C CA . PRO A 1 169 ? 4.024 -13.588 -8.709 1.00 93.69 169 PRO A CA 1
ATOM 1262 C C . PRO A 1 169 ? 2.986 -13.272 -9.799 1.00 93.69 169 PRO A C 1
ATOM 1264 O O . PRO A 1 169 ? 2.912 -13.995 -10.788 1.00 93.69 169 PRO A O 1
ATOM 1267 N N . LEU A 1 170 ? 2.174 -12.223 -9.627 1.00 93.00 170 LEU A N 1
ATOM 1268 C CA . LEU A 1 170 ? 1.040 -11.906 -10.505 1.00 93.00 170 LEU A CA 1
ATOM 1269 C C . LEU A 1 170 ? 1.441 -11.050 -11.709 1.00 93.00 170 LEU A C 1
ATOM 1271 O O . LEU A 1 170 ? 0.964 -11.278 -12.818 1.00 93.00 170 LEU A O 1
ATOM 1275 N N . ILE A 1 171 ? 2.292 -10.049 -11.481 1.00 91.00 171 ILE A N 1
ATOM 1276 C CA . ILE A 1 171 ? 2.669 -9.047 -12.493 1.00 91.00 171 ILE A CA 1
ATOM 1277 C C . ILE A 1 171 ? 4.170 -9.047 -12.806 1.00 91.00 171 ILE A C 1
ATOM 1279 O O . ILE A 1 171 ? 4.616 -8.316 -13.686 1.00 91.00 171 ILE A O 1
ATOM 1283 N N . GLY A 1 172 ? 4.954 -9.877 -12.114 1.00 88.44 172 GLY A N 1
ATOM 1284 C CA . GLY A 1 172 ? 6.408 -9.935 -12.215 1.00 88.44 172 GLY A CA 1
ATOM 1285 C C . GLY A 1 172 ? 7.104 -9.054 -11.175 1.00 88.44 172 GLY A C 1
ATOM 1286 O O . GLY A 1 172 ? 6.661 -7.948 -10.862 1.00 88.44 172 GLY A O 1
ATOM 1287 N N . SER A 1 173 ? 8.247 -9.529 -10.672 1.00 82.81 173 SER A N 1
ATOM 1288 C CA . SER A 1 173 ? 9.019 -8.878 -9.598 1.00 82.81 173 SER A CA 1
ATOM 1289 C C . SER A 1 173 ? 9.402 -7.426 -9.899 1.00 82.81 173 SER A C 1
ATOM 1291 O O . SER A 1 173 ? 9.436 -6.596 -8.997 1.00 82.81 173 SER A O 1
ATOM 1293 N N . ARG A 1 174 ? 9.629 -7.091 -11.173 1.00 81.94 174 ARG A N 1
ATOM 1294 C CA . ARG A 1 174 ? 9.960 -5.723 -11.600 1.00 81.94 174 ARG A CA 1
ATOM 1295 C C . ARG A 1 174 ? 8.804 -4.751 -11.369 1.00 81.94 174 ARG A C 1
ATOM 1297 O O . ARG A 1 174 ? 8.993 -3.698 -10.777 1.00 81.94 174 ARG A O 1
ATOM 1304 N N . PHE A 1 175 ? 7.593 -5.134 -11.771 1.00 89.19 175 PHE A N 1
ATOM 1305 C CA . PHE A 1 175 ? 6.400 -4.306 -11.583 1.00 89.19 175 PHE A CA 1
ATOM 1306 C C . PHE A 1 175 ? 5.923 -4.288 -10.124 1.00 89.19 175 PHE A C 1
ATOM 1308 O O . PHE A 1 175 ? 5.287 -3.325 -9.698 1.00 89.19 175 PHE A O 1
ATOM 1315 N N . ALA A 1 176 ? 6.266 -5.307 -9.333 1.00 92.44 176 ALA A N 1
ATOM 1316 C CA . ALA A 1 176 ? 5.954 -5.343 -7.908 1.00 92.44 176 ALA A CA 1
ATOM 1317 C C . ALA A 1 176 ? 6.643 -4.222 -7.113 1.00 92.44 176 ALA A C 1
ATOM 1319 O O . ALA A 1 176 ? 5.995 -3.593 -6.279 1.00 92.44 176 ALA A O 1
ATOM 1320 N N . LEU A 1 177 ? 7.896 -3.881 -7.435 1.00 92.50 177 LEU A N 1
ATOM 1321 C CA . LEU A 1 177 ? 8.581 -2.726 -6.833 1.00 92.50 177 LEU A CA 1
ATOM 1322 C C . LEU A 1 177 ? 7.871 -1.399 -7.142 1.00 92.50 177 LEU A C 1
ATOM 1324 O O . LEU A 1 177 ? 7.865 -0.482 -6.321 1.00 92.50 177 LEU A O 1
ATOM 1328 N N . SER A 1 178 ? 7.220 -1.288 -8.302 1.00 92.38 178 SER A N 1
ATOM 1329 C CA . SER A 1 178 ? 6.384 -0.125 -8.618 1.00 92.38 178 SER A CA 1
ATOM 1330 C C . SER A 1 178 ? 5.114 -0.092 -7.763 1.00 92.38 178 SER A C 1
ATOM 1332 O O . SER A 1 178 ? 4.720 0.979 -7.305 1.00 92.38 178 SER A O 1
ATOM 1334 N N . VAL A 1 179 ? 4.501 -1.251 -7.489 1.00 95.19 179 VAL A N 1
ATOM 1335 C CA . VAL A 1 179 ? 3.360 -1.360 -6.559 1.00 95.19 179 VAL A CA 1
ATOM 1336 C C . VAL A 1 179 ? 3.769 -0.925 -5.153 1.00 95.19 179 VAL A C 1
ATOM 1338 O O . VAL A 1 179 ? 3.055 -0.128 -4.539 1.00 95.19 179 VAL A O 1
ATOM 1341 N N . PHE A 1 180 ? 4.933 -1.371 -4.671 1.00 96.69 180 PHE A N 1
ATOM 1342 C CA . PHE A 1 180 ? 5.511 -0.914 -3.406 1.00 96.69 180 PHE A CA 1
ATOM 1343 C C . PHE A 1 180 ? 5.642 0.615 -3.371 1.00 96.69 180 PHE A C 1
ATOM 1345 O O . PHE A 1 180 ? 5.083 1.270 -2.489 1.00 96.69 180 PHE A O 1
ATOM 1352 N N . ALA A 1 181 ? 6.320 1.187 -4.372 1.00 96.44 181 ALA A N 1
ATOM 1353 C CA . ALA A 1 181 ? 6.608 2.617 -4.464 1.00 96.44 181 ALA A CA 1
ATOM 1354 C C . ALA A 1 181 ? 5.336 3.480 -4.507 1.00 96.44 181 ALA A C 1
ATOM 1356 O O . ALA A 1 181 ? 5.238 4.494 -3.816 1.00 96.44 181 ALA A O 1
ATOM 1357 N N . ILE A 1 182 ? 4.339 3.073 -5.293 1.00 95.56 182 ILE A N 1
ATOM 1358 C CA . ILE A 1 182 ? 3.066 3.794 -5.401 1.00 95.56 182 ILE A CA 1
ATOM 1359 C C . ILE A 1 182 ? 2.296 3.714 -4.079 1.00 95.56 182 ILE A C 1
ATOM 1361 O O . ILE A 1 182 ? 1.762 4.723 -3.617 1.00 95.56 182 ILE A O 1
ATOM 1365 N N . THR A 1 183 ? 2.272 2.539 -3.446 1.00 97.44 183 THR A N 1
ATOM 1366 C CA . THR A 1 183 ? 1.558 2.331 -2.180 1.00 97.44 183 THR A CA 1
ATOM 1367 C C . THR A 1 183 ? 2.168 3.163 -1.057 1.00 97.44 183 THR A C 1
ATOM 1369 O O . THR A 1 183 ? 1.444 3.894 -0.378 1.00 97.44 183 THR A O 1
ATOM 1372 N N . ILE A 1 184 ? 3.492 3.096 -0.876 1.00 97.38 184 ILE A N 1
ATOM 1373 C CA . ILE A 1 184 ? 4.174 3.858 0.176 1.00 97.38 184 ILE A CA 1
ATOM 1374 C C . ILE A 1 184 ? 4.016 5.366 -0.056 1.00 97.38 184 ILE A C 1
ATOM 1376 O O . ILE A 1 184 ? 3.720 6.097 0.885 1.00 97.38 184 ILE A O 1
ATOM 1380 N N . ALA A 1 185 ? 4.100 5.836 -1.307 1.00 96.69 185 ALA A N 1
ATOM 1381 C CA . ALA A 1 185 ? 3.857 7.237 -1.643 1.00 96.69 185 ALA A CA 1
ATOM 1382 C C . ALA A 1 185 ? 2.429 7.678 -1.291 1.00 96.69 185 ALA A C 1
ATOM 1384 O O . ALA A 1 185 ? 2.251 8.706 -0.638 1.00 96.69 185 ALA A O 1
ATOM 1385 N N . ALA A 1 186 ? 1.417 6.901 -1.688 1.00 96.56 186 ALA A N 1
ATOM 1386 C CA . ALA A 1 186 ? 0.014 7.237 -1.462 1.00 96.56 186 ALA A CA 1
ATOM 1387 C C . ALA A 1 186 ? -0.335 7.306 0.033 1.00 96.56 186 ALA A C 1
ATOM 1389 O O . ALA A 1 186 ? -0.978 8.258 0.478 1.00 96.56 186 ALA A O 1
ATOM 1390 N N . LEU A 1 187 ? 0.117 6.326 0.819 1.00 96.19 187 LEU A N 1
ATOM 1391 C CA . LEU A 1 187 ? -0.180 6.268 2.249 1.00 96.19 187 LEU A CA 1
ATOM 1392 C C . LEU A 1 187 ? 0.620 7.299 3.060 1.00 96.19 187 LEU A C 1
ATOM 1394 O O . LEU A 1 187 ? 0.069 7.911 3.973 1.00 96.19 187 LEU A O 1
ATOM 1398 N N . THR A 1 188 ? 1.883 7.563 2.708 1.00 94.56 188 THR A N 1
ATOM 1399 C CA . THR A 1 188 ? 2.649 8.665 3.315 1.00 94.56 188 THR A CA 1
ATOM 1400 C C . THR A 1 188 ? 2.002 10.012 2.991 1.00 94.56 188 THR A C 1
ATOM 1402 O O . THR A 1 188 ? 1.875 10.849 3.883 1.00 94.56 188 THR A O 1
ATOM 1405 N N . LEU A 1 189 ? 1.545 10.239 1.753 1.00 93.00 189 LEU A N 1
ATOM 1406 C CA . LEU A 1 189 ? 0.831 11.472 1.397 1.00 93.00 189 LEU A CA 1
ATOM 1407 C C . LEU A 1 189 ? -0.421 11.662 2.260 1.00 93.00 189 LEU A C 1
ATOM 1409 O O . LEU A 1 189 ? -0.629 12.757 2.787 1.00 93.00 189 LEU A O 1
ATOM 1413 N N . ASP A 1 190 ? -1.192 10.594 2.478 1.00 92.62 190 ASP A N 1
ATOM 1414 C CA . ASP A 1 190 ? -2.350 10.616 3.374 1.00 92.62 190 ASP A CA 1
ATOM 1415 C C . ASP A 1 190 ? -1.978 11.034 4.807 1.00 92.62 190 ASP A C 1
ATOM 1417 O O . ASP A 1 190 ? -2.658 11.879 5.391 1.00 92.62 190 ASP A O 1
ATOM 1421 N N . LEU A 1 191 ? -0.876 10.510 5.358 1.00 90.19 191 LEU A N 1
ATOM 1422 C CA . LEU A 1 191 ? -0.382 10.888 6.689 1.00 90.19 191 LEU A CA 1
ATOM 1423 C C . LEU A 1 191 ? 0.107 12.344 6.734 1.00 90.19 191 LEU A C 1
ATOM 1425 O O . LEU A 1 191 ? -0.274 13.103 7.625 1.00 90.19 191 LEU A O 1
ATOM 1429 N N . THR A 1 192 ? 0.891 12.778 5.745 1.00 89.62 192 THR A N 1
ATOM 1430 C CA . THR A 1 192 ? 1.460 14.139 5.714 1.00 89.62 192 THR A CA 1
ATOM 1431 C C . THR A 1 192 ? 0.411 15.238 5.546 1.00 89.62 192 THR A C 1
ATOM 1433 O O . THR A 1 192 ? 0.644 16.373 5.959 1.00 89.62 192 THR A O 1
ATOM 1436 N N . HIS A 1 193 ? -0.742 14.928 4.946 1.00 86.44 193 HIS A N 1
ATOM 1437 C CA . HIS A 1 193 ? -1.870 15.858 4.842 1.00 86.44 193 HIS A CA 1
ATOM 1438 C C . HIS A 1 193 ? -2.647 16.018 6.153 1.00 86.44 193 HIS A C 1
ATOM 1440 O O . HIS A 1 193 ? -3.440 16.951 6.275 1.00 86.44 193 HIS A O 1
ATOM 1446 N N . ARG A 1 194 ? -2.438 15.125 7.123 1.00 80.50 194 ARG A N 1
ATOM 1447 C CA . ARG A 1 194 ? -3.187 15.092 8.385 1.00 80.50 194 ARG A CA 1
ATOM 1448 C C . ARG A 1 194 ? -2.356 15.514 9.580 1.00 80.50 194 ARG A C 1
ATOM 1450 O O . ARG A 1 194 ? -2.893 16.158 10.475 1.00 80.50 194 ARG A O 1
ATOM 1457 N N . GLY A 1 195 ? -1.082 15.127 9.596 1.00 72.69 195 GLY A N 1
ATOM 1458 C CA . GLY A 1 195 ? -0.188 15.401 10.710 1.00 72.69 195 GLY A CA 1
ATOM 1459 C C . GLY A 1 195 ? 0.063 16.899 10.855 1.00 72.69 195 GLY A C 1
ATOM 1460 O O . GLY A 1 195 ? 0.434 17.570 9.892 1.00 72.69 195 GLY A O 1
ATOM 1461 N N . ASP A 1 196 ? -0.071 17.418 12.073 1.00 75.19 196 ASP A N 1
ATOM 1462 C CA . ASP A 1 196 ? 0.217 18.825 12.377 1.00 75.19 196 ASP A CA 1
ATOM 1463 C C . ASP A 1 196 ? 1.737 19.075 12.570 1.00 75.19 196 ASP A C 1
ATOM 1465 O O . ASP A 1 196 ? 2.192 20.218 12.656 1.00 75.19 196 ASP A O 1
ATOM 1469 N N . ASN A 1 197 ? 2.560 18.014 12.606 1.00 84.19 197 ASN A N 1
ATOM 1470 C CA . ASN A 1 197 ? 4.010 18.104 12.801 1.00 84.19 197 ASN A CA 1
ATOM 1471 C C . ASN A 1 197 ? 4.770 18.281 11.474 1.00 84.19 197 ASN A C 1
ATOM 1473 O O . ASN A 1 197 ? 5.154 17.318 10.806 1.00 84.19 197 ASN A O 1
ATOM 1477 N N . ALA A 1 198 ? 5.056 19.539 11.130 1.00 86.44 198 ALA A N 1
ATOM 1478 C CA . ALA A 1 198 ? 5.765 19.903 9.903 1.00 86.44 198 ALA A CA 1
ATOM 1479 C C . ALA A 1 198 ? 7.151 19.242 9.762 1.00 86.44 198 ALA A C 1
ATOM 1481 O O . ALA A 1 198 ? 7.532 18.859 8.655 1.00 86.44 198 ALA A O 1
ATOM 1482 N N . THR A 1 199 ? 7.899 19.077 10.858 1.00 89.38 199 THR A N 1
ATOM 1483 C CA . THR A 1 199 ? 9.248 18.490 10.823 1.00 89.38 199 THR A CA 1
ATOM 1484 C C . THR A 1 199 ? 9.190 17.001 10.506 1.00 89.38 199 THR A C 1
ATOM 1486 O O . THR A 1 199 ? 9.879 16.547 9.592 1.00 89.38 199 THR A O 1
ATOM 1489 N N . LEU A 1 200 ? 8.338 16.249 11.212 1.00 88.06 200 LEU A N 1
ATOM 1490 C CA . LEU A 1 200 ? 8.147 14.820 10.958 1.00 88.06 200 LEU A CA 1
ATOM 1491 C C . LEU A 1 200 ? 7.631 14.589 9.533 1.00 88.06 200 LEU A C 1
ATOM 1493 O O . LEU A 1 200 ? 8.205 13.788 8.799 1.00 88.06 200 LEU A O 1
ATOM 1497 N N . ASN A 1 201 ? 6.622 15.355 9.108 1.00 90.69 201 ASN A N 1
ATOM 1498 C CA . ASN A 1 201 ? 6.065 15.259 7.760 1.00 90.69 201 ASN A CA 1
ATOM 1499 C C . ASN A 1 201 ? 7.122 15.519 6.687 1.00 90.69 201 ASN A C 1
ATOM 1501 O O . ASN A 1 201 ? 7.182 14.792 5.697 1.00 90.69 201 ASN A O 1
ATOM 1505 N N . ARG A 1 202 ? 7.985 16.524 6.881 1.00 92.50 202 ARG A N 1
ATOM 1506 C CA . ARG A 1 202 ? 9.081 16.817 5.953 1.00 92.50 202 ARG A CA 1
ATOM 1507 C C . ARG A 1 202 ? 10.073 15.657 5.873 1.00 92.50 202 ARG A C 1
ATOM 1509 O O . ARG A 1 202 ? 10.391 15.222 4.770 1.00 92.50 202 ARG A O 1
ATOM 1516 N N . ILE A 1 203 ? 10.527 15.136 7.016 1.00 93.19 203 ILE A N 1
ATOM 1517 C CA . ILE A 1 203 ? 11.471 14.007 7.070 1.00 93.19 203 ILE A CA 1
ATOM 1518 C C . ILE A 1 203 ? 10.874 12.782 6.372 1.00 93.19 203 ILE A C 1
ATOM 1520 O O . ILE A 1 203 ? 11.521 12.194 5.508 1.00 93.19 203 ILE A O 1
ATOM 1524 N N . MET A 1 204 ? 9.626 12.438 6.687 1.00 93.19 204 MET A N 1
ATOM 1525 C CA . MET A 1 204 ? 8.958 11.262 6.125 1.00 93.19 204 MET A CA 1
ATOM 1526 C C . MET A 1 204 ? 8.643 11.420 4.638 1.00 93.19 204 MET A C 1
ATOM 1528 O O . MET A 1 204 ? 8.754 10.455 3.881 1.00 93.19 204 MET A O 1
ATOM 1532 N N . THR A 1 205 ? 8.340 12.640 4.187 1.00 94.12 205 THR A N 1
ATOM 1533 C CA . THR A 1 205 ? 8.188 12.948 2.758 1.00 94.12 205 THR A CA 1
ATOM 1534 C C . THR A 1 205 ? 9.503 12.742 2.009 1.00 94.12 205 THR A C 1
ATOM 1536 O O . THR A 1 205 ? 9.514 12.111 0.954 1.00 94.12 205 THR A O 1
ATOM 1539 N N . LEU A 1 206 ? 10.619 13.248 2.544 1.00 95.69 206 LEU A N 1
ATOM 1540 C CA . LEU A 1 206 ? 11.939 13.084 1.931 1.00 95.69 206 LEU A CA 1
ATOM 1541 C C . LEU A 1 206 ? 12.375 11.618 1.913 1.00 95.69 206 LEU A C 1
ATOM 1543 O O . LEU A 1 206 ? 12.833 11.136 0.879 1.00 95.69 206 LEU A O 1
ATOM 1547 N N . PHE A 1 207 ? 12.178 10.907 3.024 1.00 95.56 207 PHE A N 1
ATOM 1548 C CA . PHE A 1 207 ? 12.444 9.475 3.118 1.00 95.56 207 PHE A CA 1
ATOM 1549 C C . PHE A 1 207 ? 11.629 8.690 2.085 1.00 95.56 207 PHE A C 1
ATOM 1551 O O . PHE A 1 207 ? 12.194 7.932 1.301 1.00 95.56 207 PHE A O 1
ATOM 1558 N N . THR A 1 208 ? 10.320 8.939 2.012 1.00 96.19 208 THR A N 1
ATOM 1559 C CA . THR A 1 208 ? 9.439 8.283 1.037 1.00 96.19 208 THR A CA 1
ATOM 1560 C C . THR A 1 208 ? 9.858 8.610 -0.394 1.00 96.19 208 THR A C 1
ATOM 1562 O O . THR A 1 208 ? 9.935 7.710 -1.220 1.00 96.19 208 THR A O 1
ATOM 1565 N N . GLY A 1 209 ? 10.201 9.867 -0.693 1.00 96.75 209 GLY A N 1
ATOM 1566 C CA . GLY A 1 209 ? 10.694 10.261 -2.014 1.00 96.75 209 GLY A CA 1
ATOM 1567 C C . GLY A 1 209 ? 11.975 9.526 -2.420 1.00 96.75 209 GLY A C 1
ATOM 1568 O O . GLY A 1 209 ? 12.077 9.065 -3.556 1.00 96.75 209 GLY A O 1
ATOM 1569 N N . ALA A 1 210 ? 12.920 9.356 -1.491 1.00 97.12 210 ALA A N 1
ATOM 1570 C CA . ALA A 1 210 ? 14.138 8.583 -1.727 1.00 97.12 210 ALA A CA 1
ATOM 1571 C C . ALA A 1 210 ? 13.838 7.092 -1.964 1.00 97.12 210 ALA A C 1
ATOM 1573 O O . ALA A 1 210 ? 14.376 6.497 -2.896 1.00 97.12 210 ALA A O 1
ATOM 1574 N N . VAL A 1 211 ? 12.942 6.503 -1.165 1.00 96.81 211 VAL A N 1
ATOM 1575 C CA . VAL A 1 211 ? 12.515 5.102 -1.304 1.00 96.81 211 VAL A CA 1
ATOM 1576 C C . VAL A 1 211 ? 11.794 4.865 -2.635 1.00 96.81 211 VAL A C 1
ATOM 1578 O O . VAL A 1 211 ? 12.087 3.886 -3.319 1.00 96.81 211 VAL A O 1
ATOM 1581 N N . VAL A 1 212 ? 10.903 5.772 -3.046 1.00 97.12 212 VAL A N 1
ATOM 1582 C CA . VAL A 1 212 ? 10.217 5.719 -4.347 1.00 97.12 212 VAL A CA 1
ATOM 1583 C C . VAL A 1 212 ? 11.229 5.787 -5.487 1.00 97.12 212 VAL A C 1
ATOM 1585 O O . VAL A 1 212 ? 11.204 4.935 -6.373 1.00 97.12 212 VAL A O 1
ATOM 1588 N N . ALA A 1 213 ? 12.150 6.755 -5.449 1.00 97.12 213 ALA A N 1
ATOM 1589 C CA . ALA A 1 213 ? 13.188 6.891 -6.467 1.00 97.12 213 ALA A CA 1
ATOM 1590 C C . ALA A 1 213 ? 14.050 5.624 -6.571 1.00 97.12 213 ALA A C 1
ATOM 1592 O O . ALA A 1 213 ? 14.256 5.112 -7.670 1.00 97.12 213 ALA A O 1
ATOM 1593 N N . LEU A 1 214 ? 14.492 5.079 -5.433 1.00 95.69 214 LEU A N 1
ATOM 1594 C CA . LEU A 1 214 ? 15.268 3.842 -5.386 1.00 95.69 214 LEU A CA 1
ATOM 1595 C C . LEU A 1 214 ? 14.483 2.651 -5.950 1.00 95.69 214 LEU A C 1
ATOM 1597 O O . LEU A 1 214 ? 15.032 1.882 -6.731 1.00 95.69 214 LEU A O 1
ATOM 1601 N N . SER A 1 215 ? 13.201 2.520 -5.607 1.00 94.88 215 SER A N 1
ATOM 1602 C CA . SER A 1 215 ? 12.350 1.412 -6.064 1.00 94.88 215 SER A CA 1
ATOM 1603 C C . SER A 1 215 ? 12.226 1.377 -7.591 1.00 94.88 215 SER A C 1
ATOM 1605 O O . SER A 1 215 ? 12.366 0.318 -8.202 1.00 94.88 215 SER A O 1
ATOM 1607 N N . PHE A 1 216 ? 12.030 2.538 -8.225 1.00 94.69 216 PHE A N 1
ATOM 1608 C CA . PHE A 1 216 ? 11.969 2.639 -9.687 1.00 94.69 216 PHE A CA 1
ATOM 1609 C C . PHE A 1 216 ? 13.336 2.434 -10.354 1.00 94.69 216 PHE A C 1
ATOM 1611 O O . PHE A 1 216 ? 13.424 1.719 -11.349 1.00 94.69 216 PHE A O 1
ATOM 1618 N N . VAL A 1 217 ? 14.419 2.959 -9.769 1.00 93.75 217 VAL A N 1
ATOM 1619 C CA . VAL A 1 217 ? 15.786 2.691 -10.254 1.00 93.75 217 VAL A CA 1
ATOM 1620 C C . VAL A 1 217 ? 16.102 1.191 -10.231 1.00 93.75 217 VAL A C 1
ATOM 1622 O O . VAL A 1 217 ? 16.642 0.661 -11.200 1.00 93.75 217 VAL A O 1
ATOM 1625 N N . LEU A 1 218 ? 15.748 0.492 -9.149 1.00 91.50 218 LEU A N 1
ATOM 1626 C CA . LEU A 1 218 ? 15.963 -0.951 -9.026 1.00 91.50 218 LEU A CA 1
ATOM 1627 C C . LEU A 1 218 ? 15.085 -1.756 -9.992 1.00 91.50 218 LEU A C 1
ATOM 1629 O O . LEU A 1 218 ? 15.549 -2.759 -10.532 1.00 91.50 218 LEU A O 1
ATOM 1633 N N . SER A 1 219 ? 13.854 -1.308 -10.253 1.00 89.56 219 SER A N 1
ATOM 1634 C CA . SER A 1 219 ? 12.974 -1.917 -11.260 1.00 89.56 219 SER A CA 1
ATOM 1635 C C . SER A 1 219 ? 13.600 -1.891 -12.665 1.00 89.56 219 SER A C 1
ATOM 1637 O O . SER A 1 219 ? 13.500 -2.877 -13.410 1.00 89.56 219 SER A O 1
ATOM 1639 N N . ASP A 1 220 ? 14.286 -0.796 -13.003 1.00 88.44 220 ASP A N 1
ATOM 1640 C CA . ASP A 1 220 ? 14.891 -0.586 -14.322 1.00 88.44 220 ASP A CA 1
ATOM 1641 C C . ASP A 1 220 ? 16.261 -1.255 -14.504 1.00 88.44 220 ASP A C 1
ATOM 1643 O O . ASP A 1 220 ? 16.727 -1.427 -15.635 1.00 88.44 220 ASP A O 1
ATOM 1647 N N . LEU A 1 221 ? 16.904 -1.703 -13.422 1.00 85.12 221 LEU A N 1
ATOM 1648 C CA . LEU A 1 221 ? 18.198 -2.377 -13.504 1.00 85.12 221 LEU A CA 1
ATOM 1649 C C . LEU A 1 221 ? 18.096 -3.713 -14.267 1.00 85.12 221 LEU A C 1
ATOM 1651 O O . LEU A 1 221 ? 17.321 -4.606 -13.923 1.00 85.12 221 LEU A O 1
ATOM 1655 N N . GLY A 1 222 ? 18.940 -3.896 -15.286 1.00 73.00 222 GLY A N 1
ATOM 1656 C CA . GLY A 1 222 ? 19.127 -5.184 -15.962 1.00 73.00 222 GLY A CA 1
ATOM 1657 C C . GLY A 1 222 ? 18.060 -5.533 -17.005 1.00 73.00 222 GLY A C 1
ATOM 1658 O O . GLY A 1 222 ? 17.443 -6.590 -16.901 1.00 73.00 222 GLY A O 1
ATOM 1659 N N . HIS A 1 223 ? 17.904 -4.694 -18.035 1.00 70.88 223 HIS A N 1
ATOM 1660 C CA . HIS A 1 223 ? 17.046 -4.914 -19.214 1.00 70.88 223 HIS A CA 1
ATOM 1661 C C . HIS A 1 223 ? 15.537 -4.934 -18.921 1.00 70.88 223 HIS A C 1
ATOM 1663 O O . HIS A 1 223 ? 14.822 -5.856 -19.314 1.00 70.88 223 HIS A O 1
ATOM 1669 N N . ALA A 1 224 ? 15.025 -3.903 -18.250 1.00 79.12 224 ALA A N 1
ATOM 1670 C CA . ALA A 1 224 ? 13.594 -3.792 -17.971 1.00 79.12 224 ALA A CA 1
ATOM 1671 C C . ALA A 1 224 ? 12.728 -3.645 -19.249 1.00 79.12 224 ALA A C 1
ATOM 1673 O O . ALA A 1 224 ? 13.192 -3.169 -20.281 1.00 79.12 224 ALA A O 1
ATOM 1674 N N . PRO A 1 225 ? 11.455 -4.054 -19.258 1.00 85.62 225 PRO A N 1
ATOM 1675 C CA . PRO A 1 225 ? 10.583 -3.782 -20.401 1.00 85.62 225 PRO A CA 1
ATOM 1676 C C . PRO A 1 225 ? 10.365 -2.269 -20.580 1.00 85.62 225 PRO A C 1
ATOM 1678 O O . PRO A 1 225 ? 10.408 -1.514 -19.613 1.00 85.62 225 PRO A O 1
ATOM 1681 N N . PHE A 1 226 ? 10.048 -1.824 -21.801 1.00 86.06 226 PHE A N 1
ATOM 1682 C CA . PHE A 1 226 ? 9.776 -0.405 -22.098 1.00 86.06 226 PHE A CA 1
ATOM 1683 C C . PHE A 1 226 ? 8.687 0.207 -21.193 1.00 86.06 226 PHE A C 1
ATOM 1685 O O . PHE A 1 226 ? 8.761 1.372 -20.816 1.00 86.06 226 PHE A O 1
ATOM 1692 N N . ALA A 1 227 ? 7.702 -0.599 -20.781 1.00 88.69 227 ALA A N 1
ATOM 1693 C CA . ALA A 1 227 ? 6.661 -0.179 -19.847 1.00 88.69 227 ALA A CA 1
ATOM 1694 C C . ALA A 1 227 ? 7.205 0.227 -18.462 1.00 88.69 227 ALA A C 1
ATOM 1696 O O . ALA A 1 227 ? 6.690 1.172 -17.870 1.00 88.69 227 ALA A O 1
ATOM 1697 N N . ALA A 1 228 ? 8.245 -0.445 -17.955 1.00 88.38 228 ALA A N 1
ATOM 1698 C CA . ALA A 1 228 ? 8.859 -0.098 -16.673 1.00 88.38 228 ALA A CA 1
ATOM 1699 C C . ALA A 1 228 ? 9.565 1.265 -16.754 1.00 88.38 228 ALA A C 1
ATOM 1701 O O . ALA A 1 228 ? 9.308 2.128 -15.917 1.00 88.38 228 ALA A O 1
ATOM 1702 N N . ALA A 1 229 ? 10.304 1.512 -17.842 1.00 89.19 229 ALA A N 1
ATOM 1703 C CA . ALA A 1 229 ? 10.949 2.799 -18.095 1.00 89.19 229 ALA A CA 1
ATOM 1704 C C . ALA A 1 229 ? 9.935 3.958 -18.143 1.00 89.19 229 ALA A C 1
ATOM 1706 O O . ALA A 1 229 ? 10.158 5.002 -17.533 1.00 89.19 229 ALA A O 1
ATOM 1707 N N . LEU A 1 230 ? 8.780 3.771 -18.800 1.00 91.25 230 LEU A N 1
ATOM 1708 C CA . LEU A 1 230 ? 7.704 4.772 -18.805 1.00 91.25 230 LEU A CA 1
ATOM 1709 C C . LEU A 1 230 ? 7.175 5.069 -17.396 1.00 91.25 230 LEU A C 1
ATOM 1711 O O . LEU A 1 230 ? 6.950 6.234 -17.062 1.00 91.25 230 LEU A O 1
ATOM 1715 N N . MET A 1 231 ? 6.991 4.042 -16.562 1.00 92.25 231 MET A N 1
ATOM 1716 C CA . MET A 1 231 ? 6.551 4.244 -15.181 1.00 92.25 231 MET A CA 1
ATOM 1717 C C . MET A 1 231 ? 7.608 4.960 -14.340 1.00 92.25 231 MET A C 1
ATOM 1719 O O . MET A 1 231 ? 7.256 5.866 -13.590 1.00 92.25 231 MET A O 1
ATOM 1723 N N . SER A 1 232 ? 8.889 4.630 -14.503 1.00 93.50 232 SER A N 1
ATOM 1724 C CA . SER A 1 232 ? 9.993 5.337 -13.847 1.00 93.50 232 SER A CA 1
ATOM 1725 C C . SER A 1 232 ? 10.082 6.800 -14.273 1.00 93.50 232 SER A C 1
ATOM 1727 O O . SER A 1 232 ? 10.292 7.678 -13.432 1.00 93.50 232 SER A O 1
ATOM 1729 N N . MET A 1 233 ? 9.859 7.094 -15.558 1.00 93.69 233 MET A N 1
ATOM 1730 C CA . MET A 1 233 ? 9.787 8.471 -16.050 1.00 93.69 233 MET A CA 1
ATOM 1731 C C . MET A 1 233 ? 8.599 9.225 -15.444 1.00 93.69 233 MET A C 1
ATOM 1733 O O . MET A 1 233 ? 8.766 10.352 -14.976 1.00 93.69 233 MET A O 1
ATOM 1737 N N . ALA A 1 234 ? 7.419 8.601 -15.399 1.00 95.44 234 ALA A N 1
ATOM 1738 C CA . ALA A 1 234 ? 6.230 9.187 -14.785 1.00 95.44 234 ALA A CA 1
ATOM 1739 C C . ALA A 1 234 ? 6.418 9.420 -13.276 1.00 95.44 234 ALA A C 1
ATOM 1741 O O . ALA A 1 234 ? 6.082 10.491 -12.770 1.00 95.44 234 ALA A O 1
ATOM 1742 N N . ALA A 1 235 ? 7.006 8.458 -12.563 1.00 95.44 235 ALA A N 1
ATOM 1743 C CA . ALA A 1 235 ? 7.298 8.565 -11.139 1.00 95.44 235 ALA A CA 1
ATOM 1744 C C . ALA A 1 235 ? 8.321 9.669 -10.846 1.00 95.44 235 ALA A C 1
ATOM 1746 O O . ALA A 1 235 ? 8.114 10.475 -9.937 1.00 95.44 235 ALA A O 1
ATOM 1747 N N . GLY A 1 236 ? 9.390 9.762 -11.641 1.00 96.50 236 GLY A N 1
ATOM 1748 C CA . GLY A 1 236 ? 10.382 10.825 -11.512 1.00 96.50 236 GLY A CA 1
ATOM 1749 C C . GLY A 1 236 ? 9.807 12.214 -11.796 1.00 96.50 236 GLY A C 1
ATOM 1750 O O . GLY A 1 236 ? 10.018 13.136 -11.005 1.00 96.50 236 GLY A O 1
ATOM 1751 N N . ALA A 1 237 ? 8.988 12.355 -12.844 1.00 96.81 237 ALA A N 1
ATOM 1752 C CA . ALA A 1 237 ? 8.257 13.591 -13.122 1.00 96.81 237 ALA A CA 1
ATOM 1753 C C . ALA A 1 237 ? 7.289 13.954 -11.981 1.00 96.81 237 ALA A C 1
ATOM 1755 O O . ALA A 1 237 ? 7.215 15.117 -11.582 1.00 96.81 237 ALA A O 1
ATOM 1756 N N . GLY A 1 238 ? 6.602 12.960 -11.407 1.00 96.31 238 GLY A N 1
ATOM 1757 C CA . GLY A 1 238 ? 5.743 13.126 -10.235 1.00 96.31 238 GLY A CA 1
ATOM 1758 C C . GLY A 1 238 ? 6.505 13.629 -9.005 1.00 96.31 238 GLY A C 1
ATOM 1759 O O . GLY A 1 238 ? 6.062 14.582 -8.364 1.00 96.31 238 GLY A O 1
ATOM 1760 N N . LEU A 1 239 ? 7.680 13.059 -8.709 1.00 96.94 239 LEU A N 1
ATOM 1761 C CA . LEU A 1 239 ? 8.549 13.511 -7.613 1.00 96.94 239 LEU A CA 1
ATOM 1762 C C . LEU A 1 239 ? 9.058 14.942 -7.827 1.00 96.94 239 LEU A C 1
ATOM 1764 O O . LEU A 1 239 ? 9.060 15.734 -6.884 1.00 96.94 239 LEU A O 1
ATOM 1768 N N . ILE A 1 240 ? 9.436 15.301 -9.058 1.00 97.12 240 ILE A N 1
ATOM 1769 C CA . ILE A 1 240 ? 9.854 16.667 -9.403 1.00 97.12 240 ILE A CA 1
ATOM 1770 C C . ILE A 1 240 ? 8.692 17.646 -9.244 1.00 97.12 240 ILE A C 1
ATOM 1772 O O . ILE A 1 240 ? 8.855 18.683 -8.599 1.00 97.12 240 ILE A O 1
ATOM 1776 N N . GLY A 1 241 ? 7.519 17.313 -9.787 1.00 96.75 241 GLY A N 1
ATOM 1777 C CA . GLY A 1 241 ? 6.319 18.140 -9.682 1.00 96.75 241 GLY A CA 1
ATOM 1778 C C . GLY A 1 241 ? 5.901 18.353 -8.229 1.00 96.75 241 GLY A C 1
ATOM 1779 O O . GLY A 1 241 ? 5.690 19.488 -7.799 1.00 96.75 241 GLY A O 1
ATOM 1780 N N . TYR A 1 242 ? 5.880 17.283 -7.433 1.00 94.94 242 TYR A N 1
ATOM 1781 C CA . TYR A 1 242 ? 5.562 17.369 -6.011 1.00 94.94 242 TYR A CA 1
ATOM 1782 C C . TYR A 1 242 ? 6.629 18.147 -5.220 1.00 94.94 242 TYR A C 1
ATOM 1784 O O . TYR A 1 242 ? 6.297 18.995 -4.386 1.00 94.94 242 TYR A O 1
ATOM 1792 N N . GLY A 1 243 ? 7.914 17.944 -5.532 1.00 94.31 243 GLY A N 1
ATOM 1793 C CA . GLY A 1 243 ? 9.022 18.722 -4.978 1.00 94.31 243 GLY A CA 1
ATOM 1794 C C . GLY A 1 243 ? 8.918 20.214 -5.292 1.00 94.31 243 GLY A C 1
ATOM 1795 O O . GLY A 1 243 ? 9.179 21.046 -4.422 1.00 94.31 243 GLY A O 1
ATOM 1796 N N . TRP A 1 244 ? 8.461 20.570 -6.495 1.00 96.06 244 TRP A N 1
ATOM 1797 C CA . TRP A 1 244 ? 8.181 21.952 -6.891 1.00 96.06 244 TRP A CA 1
ATOM 1798 C C . TRP A 1 244 ? 7.046 22.570 -6.083 1.00 96.06 244 TRP A C 1
ATOM 1800 O O . TRP A 1 244 ? 7.220 23.656 -5.526 1.00 96.06 244 TRP A O 1
ATOM 1810 N N . MET A 1 245 ? 5.938 21.846 -5.915 1.00 93.94 245 MET A N 1
ATOM 1811 C CA . MET A 1 245 ? 4.804 22.297 -5.101 1.00 93.94 245 MET A CA 1
ATOM 1812 C C . MET A 1 245 ? 5.193 22.533 -3.634 1.00 93.94 245 MET A C 1
ATOM 1814 O O . MET A 1 245 ? 4.754 23.511 -3.028 1.00 93.94 245 MET A O 1
ATOM 1818 N N . LYS A 1 246 ? 6.041 21.669 -3.059 1.00 91.50 246 LYS A N 1
ATOM 1819 C CA . LYS A 1 246 ? 6.518 21.784 -1.667 1.00 91.50 246 LYS A CA 1
ATOM 1820 C C . LYS A 1 246 ? 7.764 22.663 -1.498 1.00 91.50 246 LYS A C 1
ATOM 1822 O O . LYS A 1 246 ? 8.188 22.876 -0.367 1.00 91.50 246 LYS A O 1
ATOM 1827 N N . LYS A 1 247 ? 8.338 23.196 -2.586 1.00 93.56 247 LYS A N 1
ATOM 1828 C CA . LYS A 1 247 ? 9.620 23.933 -2.603 1.00 93.56 247 LYS A CA 1
ATOM 1829 C C . LYS A 1 247 ? 10.798 23.137 -2.007 1.00 93.56 247 LYS A C 1
ATOM 1831 O O . LYS A 1 247 ? 11.745 23.717 -1.476 1.00 93.56 247 LYS A O 1
ATOM 1836 N N . GLU A 1 248 ? 10.769 21.812 -2.134 1.00 93.88 248 GLU A N 1
ATOM 1837 C CA . GLU A 1 248 ? 11.797 20.903 -1.619 1.00 93.88 248 GLU A CA 1
ATOM 1838 C C . GLU A 1 248 ? 12.732 20.440 -2.740 1.00 93.88 248 GLU A C 1
ATOM 1840 O O . GLU A 1 248 ? 12.400 19.564 -3.541 1.00 93.88 248 GLU A O 1
ATOM 1845 N N . LYS A 1 249 ? 13.947 21.002 -2.772 1.00 94.44 249 LYS A N 1
ATOM 1846 C CA . LYS A 1 249 ? 14.951 20.695 -3.809 1.00 94.44 249 LYS A CA 1
ATOM 1847 C C . LYS A 1 249 ? 15.373 19.223 -3.813 1.00 94.44 249 LYS A C 1
ATOM 1849 O O . LYS A 1 249 ? 15.628 18.669 -4.874 1.00 94.44 249 LYS A O 1
ATOM 1854 N N . ALA A 1 250 ? 15.426 18.583 -2.645 1.00 95.00 250 ALA A N 1
ATOM 1855 C CA . ALA A 1 250 ? 15.834 17.184 -2.533 1.00 95.00 250 ALA A CA 1
ATOM 1856 C C . ALA A 1 250 ? 14.878 16.232 -3.276 1.00 95.00 250 ALA A C 1
ATOM 1858 O O . ALA A 1 250 ? 15.344 15.352 -3.990 1.00 95.00 250 ALA A O 1
ATOM 1859 N N . LEU A 1 251 ? 13.558 16.458 -3.199 1.00 94.62 251 LEU A N 1
ATOM 1860 C CA . LEU A 1 251 ? 12.567 15.653 -3.932 1.00 94.62 251 LEU A CA 1
ATOM 1861 C C . LEU A 1 251 ? 12.730 15.779 -5.447 1.00 94.62 251 LEU A C 1
ATOM 1863 O O . LEU A 1 251 ? 12.609 14.789 -6.164 1.00 94.62 251 LEU A O 1
ATOM 1867 N N . MET A 1 252 ? 13.061 16.980 -5.929 1.00 95.38 252 MET A N 1
ATOM 1868 C CA . MET A 1 252 ? 13.362 17.185 -7.345 1.00 95.38 252 MET A CA 1
ATOM 1869 C C . MET A 1 252 ? 14.584 16.377 -7.777 1.00 95.38 252 MET A C 1
ATOM 1871 O O . MET A 1 252 ? 14.548 15.717 -8.810 1.00 95.38 252 MET A O 1
ATOM 1875 N N . VAL A 1 253 ? 15.650 16.393 -6.971 1.00 96.12 253 VAL A N 1
ATOM 1876 C CA . VAL A 1 253 ? 16.871 15.622 -7.248 1.00 96.12 253 VAL A CA 1
ATOM 1877 C C . VAL A 1 253 ? 16.580 14.121 -7.245 1.00 96.12 253 VAL A C 1
ATOM 1879 O O . VAL A 1 253 ? 17.034 13.419 -8.145 1.00 96.12 253 VAL A O 1
ATOM 1882 N N . PHE A 1 254 ? 15.779 13.629 -6.296 1.00 97.06 254 PHE A N 1
ATOM 1883 C CA . PHE A 1 254 ? 15.368 12.223 -6.271 1.00 97.06 254 PHE A CA 1
ATOM 1884 C C . PHE A 1 254 ? 14.601 11.820 -7.530 1.00 97.06 254 PHE A C 1
ATOM 1886 O O . PHE A 1 254 ? 14.834 10.730 -8.038 1.00 97.06 254 PHE A O 1
ATOM 1893 N N . GLY A 1 255 ? 13.752 12.695 -8.078 1.00 94.88 255 GLY A N 1
ATOM 1894 C CA . GLY A 1 255 ? 13.021 12.415 -9.316 1.00 94.88 255 GLY A CA 1
ATOM 1895 C C . GLY A 1 255 ? 13.897 12.337 -10.573 1.00 94.88 255 GLY A C 1
ATOM 1896 O O . GLY A 1 255 ? 13.542 11.627 -11.514 1.00 94.88 255 GLY A O 1
ATOM 1897 N N . LEU A 1 256 ? 15.072 12.977 -10.584 1.00 96.12 256 LEU A N 1
ATOM 1898 C CA . LEU A 1 256 ? 16.015 12.881 -11.707 1.00 96.12 256 LEU A CA 1
ATOM 1899 C C . LEU A 1 256 ? 16.654 11.491 -11.826 1.00 96.12 256 LEU A C 1
ATOM 1901 O O . LEU A 1 256 ? 16.960 11.063 -12.936 1.00 96.12 256 LEU A O 1
ATOM 1905 N N . ALA A 1 257 ? 16.844 10.777 -10.713 1.00 95.06 257 ALA A N 1
ATOM 1906 C CA . ALA A 1 257 ? 17.495 9.468 -10.705 1.00 95.06 257 ALA A CA 1
ATOM 1907 C C . ALA A 1 257 ? 16.740 8.392 -11.521 1.00 95.06 257 ALA A C 1
ATOM 1909 O O . ALA A 1 257 ? 17.338 7.856 -12.457 1.00 95.06 257 ALA A O 1
ATOM 1910 N N . PRO A 1 258 ? 15.448 8.091 -11.261 1.00 94.81 258 PRO A N 1
ATOM 1911 C CA . PRO A 1 258 ? 14.708 7.115 -12.058 1.00 94.81 258 PRO A CA 1
ATOM 1912 C C . PRO A 1 258 ? 14.543 7.573 -13.511 1.00 94.81 258 PRO A C 1
ATOM 1914 O O . PRO A 1 258 ? 14.673 6.755 -14.414 1.00 94.81 258 PRO A O 1
ATOM 1917 N N . MET A 1 259 ? 14.361 8.876 -13.774 1.00 94.31 259 MET A N 1
ATOM 1918 C CA . MET A 1 259 ? 14.310 9.394 -15.150 1.00 94.31 259 MET A CA 1
ATOM 1919 C C . MET A 1 259 ? 15.622 9.167 -15.904 1.00 94.31 259 MET A C 1
ATOM 1921 O O . MET A 1 259 ? 15.597 8.761 -17.066 1.00 94.31 259 MET A O 1
ATOM 1925 N N . GLY A 1 260 ? 16.761 9.429 -15.261 1.00 93.12 260 GLY A N 1
ATOM 1926 C CA . GLY A 1 260 ? 18.082 9.255 -15.855 1.00 93.12 260 GLY A CA 1
ATOM 1927 C C . GLY A 1 260 ? 18.383 7.793 -16.168 1.00 93.12 260 GLY A C 1
ATOM 1928 O O . GLY A 1 260 ? 18.801 7.487 -17.285 1.00 93.12 260 GLY A O 1
ATOM 1929 N N . VAL A 1 261 ? 18.108 6.889 -15.221 1.00 93.00 261 VAL A N 1
ATOM 1930 C CA . VAL A 1 261 ? 18.308 5.441 -15.403 1.00 93.00 261 VAL A CA 1
ATOM 1931 C C . VAL A 1 261 ? 17.388 4.893 -16.495 1.00 93.00 261 VAL A C 1
ATOM 1933 O O . VAL A 1 261 ? 17.880 4.250 -17.421 1.00 93.00 261 VAL A O 1
ATOM 1936 N N . ALA A 1 262 ? 16.093 5.224 -16.460 1.00 92.12 262 ALA A N 1
ATOM 1937 C CA . ALA A 1 262 ? 15.127 4.814 -17.480 1.00 92.12 262 ALA A CA 1
ATOM 1938 C C . ALA A 1 262 ? 15.507 5.319 -18.880 1.00 92.12 262 ALA A C 1
ATOM 1940 O O . ALA A 1 262 ? 15.423 4.581 -19.865 1.00 92.12 262 ALA A O 1
ATOM 1941 N N . SER A 1 263 ? 15.958 6.576 -18.976 1.00 90.56 263 SER A N 1
ATOM 1942 C CA . SER A 1 263 ? 16.391 7.174 -20.244 1.00 90.56 263 SER A CA 1
ATOM 1943 C C . SER A 1 263 ? 17.644 6.489 -20.776 1.00 90.56 263 SER A C 1
ATOM 1945 O O . SER A 1 263 ? 17.688 6.134 -21.951 1.00 90.56 263 SER A O 1
ATOM 1947 N N . TYR A 1 264 ? 18.642 6.261 -19.919 1.00 90.88 264 TYR A N 1
ATOM 1948 C CA . TYR A 1 264 ? 19.870 5.566 -20.296 1.00 90.88 264 TYR A CA 1
ATOM 1949 C C . TYR A 1 264 ? 19.586 4.147 -20.799 1.00 90.88 264 TYR A C 1
ATOM 1951 O O . TYR A 1 264 ? 20.061 3.770 -21.868 1.00 90.88 264 TYR A O 1
ATOM 1959 N N . ASP A 1 265 ? 18.777 3.384 -20.067 1.00 88.31 265 ASP A N 1
ATOM 1960 C CA . ASP A 1 265 ? 18.410 2.011 -20.420 1.00 88.31 265 ASP A CA 1
ATOM 1961 C C . ASP A 1 265 ? 17.555 1.944 -21.703 1.00 88.31 265 ASP A C 1
ATOM 1963 O O . ASP A 1 265 ? 17.736 1.061 -22.543 1.00 88.31 265 ASP A O 1
ATOM 1967 N N . THR A 1 266 ? 16.672 2.919 -21.928 1.00 88.44 266 THR A N 1
ATOM 1968 C CA . THR A 1 266 ? 15.896 3.006 -23.178 1.00 88.44 266 THR A CA 1
ATOM 1969 C C . THR A 1 266 ? 16.786 3.364 -24.369 1.00 88.44 266 THR A C 1
ATOM 1971 O O . THR A 1 266 ? 16.692 2.737 -25.427 1.00 88.44 266 THR A O 1
ATOM 1974 N N . VAL A 1 267 ? 17.674 4.350 -24.209 1.00 88.31 267 VAL A N 1
ATOM 1975 C CA . VAL A 1 267 ? 18.609 4.776 -25.260 1.00 88.31 267 VAL A CA 1
ATOM 1976 C C . VAL A 1 267 ? 19.611 3.672 -25.577 1.00 88.31 267 VAL A C 1
ATOM 1978 O O . VAL A 1 267 ? 19.888 3.445 -26.751 1.00 88.31 267 VAL A O 1
ATOM 1981 N N . SER A 1 268 ? 20.119 2.948 -24.578 1.00 86.12 268 SER A N 1
ATOM 1982 C CA . SER A 1 268 ? 21.048 1.837 -24.801 1.00 86.12 268 SER A CA 1
ATOM 1983 C C . SER A 1 268 ? 20.381 0.697 -25.574 1.00 86.12 268 SER A C 1
ATOM 1985 O O . SER A 1 268 ? 20.970 0.174 -26.519 1.00 86.12 268 SER A O 1
ATOM 1987 N N . LYS A 1 269 ? 19.119 0.369 -25.272 1.00 84.00 269 LYS A N 1
ATOM 1988 C CA . LYS A 1 269 ? 18.340 -0.607 -26.052 1.00 84.00 269 LYS A CA 1
ATOM 1989 C C . LYS A 1 269 ? 18.095 -0.149 -27.471 1.00 84.00 269 LYS A C 1
ATOM 1991 O O . LYS A 1 269 ? 18.257 -0.949 -28.386 1.00 84.00 269 LYS A O 1
ATOM 1996 N N . LEU A 1 270 ? 17.728 1.116 -27.663 1.00 83.38 270 LEU A N 1
ATOM 1997 C CA . LEU A 1 270 ? 17.548 1.673 -28.997 1.00 83.38 270 LEU A CA 1
ATOM 1998 C C . LEU A 1 270 ? 18.870 1.649 -29.772 1.00 83.38 270 LEU A C 1
ATOM 2000 O O . LEU A 1 270 ? 18.889 1.262 -30.934 1.00 83.38 270 LEU A O 1
ATOM 2004 N N . TRP A 1 271 ? 19.982 1.988 -29.120 1.00 85.00 271 TRP A N 1
ATOM 2005 C CA . TRP A 1 271 ? 21.316 1.925 -29.703 1.00 85.00 271 TRP A CA 1
ATOM 2006 C C . TRP A 1 271 ? 21.676 0.500 -30.124 1.00 85.00 271 TRP A C 1
ATOM 2008 O O . TRP A 1 271 ? 22.043 0.270 -31.272 1.00 85.00 271 TRP A O 1
ATOM 2018 N N . HIS A 1 272 ? 21.509 -0.482 -29.239 1.00 81.69 272 HIS A N 1
ATOM 2019 C CA . HIS A 1 272 ? 21.739 -1.884 -29.576 1.00 81.69 272 HIS A CA 1
ATOM 2020 C C . HIS A 1 272 ? 20.801 -2.366 -30.690 1.00 81.69 272 HIS A C 1
ATOM 2022 O O . HIS A 1 272 ? 21.241 -3.030 -31.632 1.00 81.69 272 HIS A O 1
ATOM 2028 N N . PHE A 1 273 ? 19.530 -1.981 -30.648 1.00 79.12 273 PHE A N 1
ATOM 2029 C CA . PHE A 1 273 ? 18.567 -2.319 -31.687 1.00 79.12 273 PHE A CA 1
ATOM 2030 C C . PHE A 1 273 ? 18.948 -1.733 -33.055 1.00 79.12 273 PHE A C 1
ATOM 2032 O O . PHE A 1 273 ? 18.864 -2.443 -34.051 1.00 79.12 273 PHE A O 1
ATOM 2039 N N . LEU A 1 274 ? 19.397 -0.475 -33.109 1.00 76.50 274 LEU A N 1
ATOM 2040 C CA . LEU A 1 274 ? 19.736 0.220 -34.356 1.00 76.50 274 LEU A CA 1
ATOM 2041 C C . LEU A 1 274 ? 21.128 -0.133 -34.897 1.00 76.50 274 LEU A C 1
ATOM 2043 O O . LEU A 1 274 ? 21.316 -0.202 -36.111 1.00 76.50 274 LEU A O 1
ATOM 2047 N N . PHE A 1 275 ? 22.111 -0.324 -34.015 1.00 74.69 275 PHE A N 1
ATOM 2048 C CA . PHE A 1 275 ? 23.523 -0.416 -34.399 1.00 74.69 275 PHE A CA 1
ATOM 2049 C C . PHE A 1 275 ? 24.144 -1.798 -34.184 1.00 74.69 275 PHE A C 1
ATOM 2051 O O . PHE A 1 275 ? 25.135 -2.100 -34.845 1.00 74.69 275 PHE A O 1
ATOM 2058 N N . SER A 1 276 ? 23.586 -2.656 -33.317 1.00 68.12 276 SER A N 1
ATOM 2059 C CA . SER A 1 276 ? 24.108 -4.023 -33.109 1.00 68.12 276 SER A CA 1
ATOM 2060 C C . SER A 1 276 ? 23.295 -5.129 -33.787 1.00 68.12 276 SER A C 1
ATOM 2062 O O . SER A 1 276 ? 23.851 -6.187 -34.075 1.00 68.12 276 SER A O 1
ATOM 2064 N N . ASN A 1 277 ? 22.029 -4.888 -34.149 1.00 59.34 277 ASN A N 1
ATOM 2065 C CA . ASN A 1 277 ? 21.297 -5.805 -35.023 1.00 59.34 277 ASN A CA 1
ATOM 2066 C C . ASN A 1 277 ? 21.642 -5.524 -36.487 1.00 59.34 277 ASN A C 1
ATOM 2068 O O . ASN A 1 277 ? 21.078 -4.632 -37.112 1.00 59.34 277 ASN A O 1
ATOM 2072 N N . ASN A 1 278 ? 22.597 -6.310 -36.995 1.00 63.28 278 ASN A N 1
ATOM 2073 C CA . ASN A 1 278 ? 22.923 -6.560 -38.398 1.00 63.28 278 ASN A CA 1
ATOM 2074 C C . ASN A 1 278 ? 22.280 -5.582 -39.394 1.00 63.28 278 ASN A C 1
ATOM 2076 O O . ASN A 1 278 ? 21.254 -5.879 -40.009 1.00 63.28 278 ASN A O 1
ATOM 2080 N N . TRP A 1 279 ? 22.975 -4.477 -39.673 1.00 67.00 279 TRP A N 1
ATOM 2081 C CA . TRP A 1 279 ? 22.795 -3.731 -40.924 1.00 67.00 279 TRP A CA 1
ATOM 2082 C C . TRP A 1 279 ? 22.790 -4.670 -42.136 1.00 67.00 279 TRP A C 1
ATOM 2084 O O . TRP A 1 279 ? 22.060 -4.442 -43.089 1.00 67.00 279 TRP A O 1
ATOM 2094 N N . ILE A 1 280 ? 23.534 -5.778 -42.051 1.00 70.94 280 ILE A N 1
ATOM 2095 C CA . ILE A 1 280 ? 23.500 -6.891 -43.001 1.00 70.94 280 ILE A CA 1
ATOM 2096 C C . ILE A 1 280 ? 22.104 -7.507 -43.126 1.00 70.94 280 ILE A C 1
ATOM 2098 O O . ILE A 1 280 ? 21.683 -7.765 -44.238 1.00 70.94 280 ILE A O 1
ATOM 2102 N N . SER A 1 281 ? 21.352 -7.716 -42.047 1.00 72.25 281 SER A N 1
ATOM 2103 C CA . SER A 1 281 ? 19.999 -8.280 -42.114 1.00 72.25 281 SER A CA 1
ATOM 2104 C C . SER A 1 281 ? 19.030 -7.308 -42.785 1.00 72.25 281 SER A C 1
ATOM 2106 O O . SER A 1 281 ? 18.273 -7.715 -43.660 1.00 72.25 281 SER A O 1
ATOM 2108 N N . LEU A 1 282 ? 19.090 -6.016 -42.442 1.00 75.75 282 LEU A N 1
ATOM 2109 C CA . LEU A 1 282 ? 18.298 -4.971 -43.106 1.00 75.75 282 LEU A CA 1
ATOM 2110 C C . LEU A 1 282 ? 18.684 -4.812 -44.585 1.00 75.75 282 LEU A C 1
ATOM 2112 O O . LEU A 1 282 ? 17.808 -4.729 -45.445 1.00 75.75 282 LEU A O 1
ATOM 2116 N N . ALA A 1 283 ? 19.980 -4.847 -44.896 1.00 80.50 283 ALA A N 1
ATOM 2117 C CA . ALA A 1 283 ? 20.493 -4.804 -46.261 1.00 80.50 283 ALA A CA 1
ATOM 2118 C C . ALA A 1 283 ? 20.109 -6.060 -47.054 1.00 80.50 283 ALA A C 1
ATOM 2120 O O . ALA A 1 283 ? 19.693 -5.940 -48.197 1.00 80.50 283 ALA A O 1
ATOM 2121 N N . VAL A 1 284 ? 20.178 -7.252 -46.459 1.00 82.56 284 VAL A N 1
ATOM 2122 C CA . VAL A 1 284 ? 19.756 -8.514 -47.084 1.00 82.56 284 VAL A CA 1
ATOM 2123 C C . VAL A 1 284 ? 18.256 -8.495 -47.349 1.00 82.56 284 VAL A C 1
ATOM 2125 O O . VAL A 1 284 ? 17.850 -8.854 -48.450 1.00 82.56 284 VAL A O 1
ATOM 2128 N N . VAL A 1 285 ? 17.429 -8.022 -46.410 1.00 84.19 285 VAL A N 1
ATOM 2129 C CA . VAL A 1 285 ? 15.984 -7.846 -46.639 1.00 84.19 285 VAL A CA 1
ATOM 2130 C C . VAL A 1 285 ? 15.737 -6.855 -47.780 1.00 84.19 285 VAL A C 1
ATOM 2132 O O . VAL A 1 285 ? 14.962 -7.161 -48.684 1.00 84.19 285 VAL A O 1
ATOM 2135 N N . GLY A 1 286 ? 16.438 -5.717 -47.795 1.00 89.31 286 GLY A N 1
ATOM 2136 C CA . GLY A 1 286 ? 16.335 -4.717 -48.861 1.00 89.31 286 GLY A CA 1
ATOM 2137 C C . GLY A 1 286 ? 16.756 -5.253 -50.234 1.00 89.31 286 GLY A C 1
ATOM 2138 O O . GLY A 1 286 ? 16.000 -5.144 -51.196 1.00 89.31 286 GLY A O 1
ATOM 2139 N N . ILE A 1 287 ? 17.921 -5.899 -50.323 1.00 93.31 287 ILE A N 1
ATOM 2140 C CA . ILE A 1 287 ? 18.437 -6.527 -51.549 1.00 93.31 287 ILE A CA 1
ATOM 2141 C C . ILE A 1 287 ? 17.471 -7.611 -52.034 1.00 93.31 287 ILE A C 1
ATOM 2143 O O . ILE A 1 287 ? 17.136 -7.650 -53.216 1.00 93.31 287 ILE A O 1
ATOM 2147 N N . THR A 1 288 ? 16.972 -8.457 -51.130 1.00 92.69 288 THR A N 1
ATOM 2148 C CA . THR A 1 288 ? 16.020 -9.522 -51.472 1.00 92.69 288 THR A CA 1
ATOM 2149 C C . THR A 1 288 ? 14.709 -8.936 -51.997 1.00 92.69 288 THR A C 1
ATOM 2151 O O . THR A 1 288 ? 14.202 -9.403 -53.015 1.00 92.69 288 THR A O 1
ATOM 2154 N N . ALA A 1 289 ? 14.188 -7.878 -51.369 1.00 93.25 289 ALA A N 1
ATOM 2155 C CA . ALA A 1 289 ? 12.986 -7.186 -51.830 1.00 93.25 289 ALA A CA 1
ATOM 2156 C C . ALA A 1 289 ? 13.172 -6.568 -53.226 1.00 93.25 289 ALA A C 1
ATOM 2158 O O . ALA A 1 289 ? 12.297 -6.723 -54.077 1.00 93.25 289 ALA A O 1
ATOM 2159 N N . ILE A 1 290 ? 14.323 -5.939 -53.489 1.00 95.25 290 ILE A N 1
ATOM 2160 C CA . ILE A 1 290 ? 14.655 -5.366 -54.804 1.00 95.25 290 ILE A CA 1
ATOM 2161 C C . ILE A 1 290 ? 14.741 -6.465 -55.868 1.00 95.25 290 ILE A C 1
ATOM 2163 O O . ILE A 1 290 ? 14.149 -6.324 -56.937 1.00 95.25 290 ILE A O 1
ATOM 2167 N N . ILE A 1 291 ? 15.431 -7.575 -55.583 1.00 94.75 291 ILE A N 1
ATOM 2168 C CA . ILE A 1 291 ? 15.546 -8.702 -56.520 1.00 94.75 291 ILE A CA 1
ATOM 2169 C C . ILE A 1 291 ? 14.164 -9.288 -56.821 1.00 94.75 291 ILE A C 1
ATOM 2171 O O . ILE A 1 291 ? 13.831 -9.477 -57.989 1.00 94.75 291 ILE A O 1
ATOM 2175 N N . ILE A 1 292 ? 13.343 -9.542 -55.797 1.00 92.38 292 ILE A N 1
ATOM 2176 C CA . ILE A 1 292 ? 11.987 -10.082 -55.972 1.00 92.38 292 ILE A CA 1
ATOM 2177 C C . ILE A 1 292 ? 11.131 -9.132 -56.813 1.00 92.38 292 ILE A C 1
ATOM 2179 O O . ILE A 1 292 ? 10.498 -9.583 -57.768 1.00 92.38 292 ILE A O 1
ATOM 2183 N N . ALA A 1 293 ? 11.143 -7.832 -56.505 1.00 91.56 293 ALA A N 1
ATOM 2184 C CA . ALA A 1 293 ? 10.402 -6.827 -57.262 1.00 91.56 293 ALA A CA 1
ATOM 2185 C C . ALA A 1 293 ? 10.856 -6.779 -58.728 1.00 91.56 293 ALA A C 1
ATOM 2187 O O . ALA A 1 293 ? 10.025 -6.818 -59.631 1.00 91.56 293 ALA A O 1
ATOM 2188 N N . SER A 1 294 ? 12.168 -6.795 -58.971 1.00 92.81 294 SER A N 1
ATOM 2189 C CA . SER A 1 294 ? 12.739 -6.743 -60.319 1.00 92.81 294 SER A CA 1
ATOM 2190 C C . SER A 1 294 ? 12.454 -8.021 -61.126 1.00 92.81 294 SER A C 1
ATOM 2192 O O . SER A 1 294 ? 12.161 -7.963 -62.322 1.00 92.81 294 SER A O 1
ATOM 2194 N N . VAL A 1 295 ? 12.453 -9.195 -60.480 1.00 89.31 295 VAL A N 1
ATOM 2195 C CA . VAL A 1 295 ? 12.051 -10.466 -61.109 1.00 89.31 295 VAL A CA 1
ATOM 2196 C C . VAL A 1 295 ? 10.558 -10.473 -61.441 1.00 89.31 295 VAL A C 1
ATOM 2198 O O . VAL A 1 295 ? 10.198 -10.895 -62.543 1.00 89.31 295 VAL A O 1
ATOM 2201 N N . LEU A 1 296 ? 9.708 -9.999 -60.524 1.00 87.56 296 LEU A N 1
ATOM 2202 C CA . LEU A 1 296 ? 8.263 -9.855 -60.730 1.00 87.56 296 LEU A CA 1
ATOM 2203 C C . LEU A 1 296 ? 7.940 -8.871 -61.851 1.00 87.56 296 LEU A C 1
ATOM 2205 O O . LEU A 1 296 ? 7.061 -9.151 -62.654 1.00 87.56 296 LEU A O 1
ATOM 2209 N N . GLU A 1 297 ? 8.652 -7.754 -61.948 1.00 91.69 297 GLU A N 1
ATOM 2210 C CA . GLU A 1 297 ? 8.463 -6.784 -63.026 1.00 91.69 297 GLU A CA 1
ATOM 2211 C C . GLU A 1 297 ? 8.882 -7.377 -64.378 1.00 91.69 297 GLU A C 1
ATOM 2213 O O . GLU A 1 297 ? 8.121 -7.341 -65.346 1.00 91.69 297 GLU A O 1
ATOM 2218 N N . ARG A 1 298 ? 10.052 -8.027 -64.432 1.00 88.62 298 ARG A N 1
ATOM 2219 C CA . ARG A 1 298 ? 10.593 -8.603 -65.672 1.00 88.62 298 ARG A CA 1
ATOM 2220 C C . ARG A 1 298 ? 9.811 -9.817 -66.181 1.00 88.62 298 ARG A C 1
ATOM 2222 O O . ARG A 1 298 ? 9.686 -9.994 -67.390 1.00 88.62 298 ARG A O 1
ATOM 2229 N N . HIS A 1 299 ? 9.306 -10.667 -65.288 1.00 86.50 299 HIS A N 1
ATOM 2230 C CA . HIS A 1 299 ? 8.614 -11.913 -65.653 1.00 86.50 299 HIS A CA 1
ATOM 2231 C C . HIS A 1 299 ? 7.117 -11.897 -65.330 1.00 86.50 299 HIS A C 1
ATOM 2233 O O . HIS A 1 299 ? 6.442 -12.905 -65.540 1.00 86.50 299 HIS A O 1
ATOM 2239 N N . GLY A 1 300 ? 6.571 -10.778 -64.853 1.00 79.81 300 GLY A N 1
ATOM 2240 C CA . GLY A 1 300 ? 5.196 -10.680 -64.360 1.00 79.81 300 GLY A CA 1
ATOM 2241 C C . GLY A 1 300 ? 4.149 -11.029 -65.408 1.00 79.81 300 GLY A C 1
ATOM 2242 O O . GLY A 1 300 ? 3.187 -11.727 -65.101 1.00 79.81 300 GLY A O 1
ATOM 2243 N N . ALA A 1 301 ? 4.370 -10.642 -66.667 1.00 79.00 301 ALA A N 1
ATOM 2244 C CA . ALA A 1 301 ? 3.484 -11.005 -67.772 1.00 79.00 301 ALA A CA 1
ATOM 2245 C C . ALA A 1 301 ? 3.457 -12.527 -68.021 1.00 79.00 301 ALA A C 1
ATOM 2247 O O . ALA A 1 301 ? 2.390 -13.110 -68.209 1.00 79.00 301 ALA A O 1
ATOM 2248 N N . VAL A 1 302 ? 4.617 -13.188 -67.952 1.00 81.56 302 VAL A N 1
ATOM 2249 C CA . VAL A 1 302 ? 4.739 -14.646 -68.128 1.00 81.56 302 VAL A CA 1
ATOM 2250 C C . VAL A 1 302 ? 4.167 -15.395 -66.922 1.00 81.56 302 VAL A C 1
ATOM 2252 O O . VAL A 1 302 ? 3.481 -16.402 -67.096 1.00 81.56 302 VAL A O 1
ATOM 2255 N N . LEU A 1 303 ? 4.403 -14.898 -65.704 1.00 79.19 303 LEU A N 1
ATOM 2256 C CA . LEU A 1 303 ? 3.821 -15.460 -64.484 1.00 79.19 303 LEU A CA 1
ATOM 2257 C C . LEU A 1 303 ? 2.294 -15.369 -64.508 1.00 79.19 303 LEU A C 1
ATOM 2259 O O . LEU A 1 303 ? 1.624 -16.351 -64.202 1.00 79.19 303 LEU A O 1
ATOM 2263 N N . LYS A 1 304 ? 1.750 -14.216 -64.913 1.00 80.00 304 LYS A N 1
ATOM 2264 C CA . LYS A 1 304 ? 0.307 -13.988 -65.017 1.00 80.00 304 LYS A CA 1
ATOM 2265 C C . LYS A 1 304 ? -0.340 -14.932 -66.032 1.00 80.00 304 LYS A C 1
ATOM 2267 O O . LYS A 1 304 ? -1.347 -15.553 -65.710 1.00 80.00 304 LYS A O 1
ATOM 2272 N N . LEU A 1 305 ? 0.281 -15.119 -67.200 1.00 81.19 305 LEU A N 1
ATOM 2273 C CA . LEU A 1 305 ? -0.191 -16.069 -68.215 1.00 81.19 305 LEU A CA 1
ATOM 2274 C C . LEU A 1 305 ? -0.165 -17.523 -67.719 1.00 81.19 305 LEU A C 1
ATOM 2276 O O . LEU A 1 305 ? -1.127 -18.258 -67.935 1.00 81.19 305 LEU A O 1
ATOM 2280 N N . LYS A 1 306 ? 0.895 -17.941 -67.013 1.00 80.25 306 LYS A N 1
ATOM 2281 C CA . LYS A 1 306 ? 0.964 -19.285 -66.411 1.00 80.25 306 LYS A CA 1
ATOM 2282 C C . LYS A 1 306 ? -0.081 -19.487 -65.311 1.00 80.25 306 LYS A C 1
ATOM 2284 O O . LYS A 1 306 ? -0.675 -20.556 -65.239 1.00 80.25 306 LYS A O 1
ATOM 2289 N N . LEU A 1 307 ? -0.332 -18.471 -64.487 1.00 79.38 307 LEU A N 1
ATOM 2290 C CA . LEU A 1 307 ? -1.373 -18.492 -63.452 1.00 79.38 307 LEU A CA 1
ATOM 2291 C C . LEU A 1 307 ? -2.784 -18.581 -64.047 1.00 79.38 307 LEU A C 1
ATOM 2293 O O . LEU A 1 307 ? -3.622 -19.311 -63.525 1.00 79.38 307 LEU A O 1
ATOM 2297 N N . GLU A 1 308 ? -3.049 -17.880 -65.150 1.00 80.69 308 GLU A N 1
ATOM 2298 C CA . GLU A 1 308 ? -4.332 -17.958 -65.859 1.00 80.69 308 GLU A CA 1
ATOM 2299 C C . GLU A 1 308 ? -4.537 -19.312 -66.555 1.00 80.69 308 GLU A C 1
ATOM 2301 O O . GLU A 1 308 ? -5.661 -19.812 -66.581 1.00 80.69 308 GLU A O 1
ATOM 2306 N N . GLN A 1 309 ? -3.469 -19.938 -67.062 1.00 78.44 309 GLN A N 1
ATOM 2307 C CA . GLN A 1 309 ? -3.519 -21.300 -67.609 1.00 78.44 309 GLN A CA 1
ATOM 2308 C C . GLN A 1 309 ? -3.773 -22.363 -66.538 1.00 78.44 309 GLN A C 1
ATOM 2310 O O . GLN A 1 309 ? -4.460 -23.335 -66.815 1.00 78.44 309 GLN A O 1
ATOM 2315 N N . TRP A 1 310 ? -3.254 -22.176 -65.325 1.00 73.44 310 TRP A N 1
ATOM 2316 C CA . TRP A 1 310 ? -3.452 -23.107 -64.208 1.00 73.44 310 TRP A CA 1
ATOM 2317 C C . TRP A 1 310 ? -4.849 -23.021 -63.575 1.00 73.44 310 TRP A C 1
ATOM 2319 O O . TRP A 1 310 ? -5.243 -23.897 -62.813 1.00 73.44 310 TRP A O 1
ATOM 2329 N N . ARG A 1 311 ? -5.584 -21.937 -63.851 1.00 66.19 311 ARG A N 1
ATOM 2330 C CA . ARG A 1 311 ? -6.939 -21.688 -63.336 1.00 66.19 311 ARG A CA 1
ATOM 2331 C C . ARG A 1 311 ? -8.043 -22.192 -64.281 1.00 66.19 311 ARG A C 1
ATOM 2333 O O . ARG A 1 311 ? -9.217 -22.100 -63.924 1.00 66.19 311 ARG A O 1
ATOM 2340 N N . ARG A 1 312 ? -7.680 -22.668 -65.474 1.00 55.78 312 ARG A N 1
ATOM 2341 C CA . ARG A 1 312 ? -8.565 -23.388 -66.402 1.00 55.78 312 ARG A CA 1
ATOM 2342 C C . ARG A 1 312 ? -8.414 -24.886 -66.196 1.00 55.78 312 ARG A C 1
ATOM 2344 O O . ARG A 1 312 ? -9.447 -25.568 -66.338 1.00 55.78 312 ARG A O 1
#

Foldseek 3Di:
DFDDKDWDWDQDPFKIKIFIAGPVRDTQFIDIDTWDWDDDDVPDIDGDPVSSVVRSLVNLLRRLVPGPPPCSVVVNCVVPPPPVCCVDPVNVVVVVVVCVVVVCVVVCCVVPHDDALVNLLVVLVVLLVVLVVVLVVCVVPLVSNVVSLVVNLVSQQSNLVSQLRVCCVPPHNLVSLVSSLVSSQVSLVVSLVRRPDPVVNVVSNLVSLLSSLVSLLVSLPDQHPLVSLVSLLVSLVVQLVVCVVVVNVSSNVSSVRSNVSSVVSVVVVVCCVVPVPDPPVVVVVVVVVVVVVVCCVVCVVVVVVVVVVVVD